Protein AF-A0A067NW46-F1 (afdb_monomer_lite)

Organism: Pleurotus ostreatus (strain PC15) (NCBI:txid1137138)

Secondary structure (DSSP, 8-state):
--------PPPEEE-TTSS-EEE-TTT--B--------S--STT-HHHHHHHHHHHHHHHHHHHHTTT-HHHHHHHHHHHHHHHHHHHHHHHH--TT---HHHHHHHHHHHHHHHHHHHHSGGGHHHHHHHHHHHHHHHHHHHHHHTSTTTTTTHHHHS-HHHHHHHHHHHHHHHHHHHHH-HHHHHHHHHHHHHHHHHHHHHHHHHTGGGSHHHHHHHHH---STTHHHHHHH-----HHHHHHHHHHHHT-

InterPro domains:
  IPR025256 TM7S3/TM198-like domain [PF13886] (53-210)

Structure (mmCIF, N/CA/C/O backbone):
data_AF-A0A067NW46-F1
#
_entry.id   AF-A0A067NW46-F1
#
loop_
_atom_site.group_PDB
_atom_site.id
_atom_site.type_symbol
_atom_site.label_atom_id
_atom_site.label_alt_id
_atom_site.label_comp_id
_atom_site.label_asym_id
_atom_site.label_entity_id
_atom_site.label_seq_id
_atom_site.pdbx_PDB_ins_code
_atom_site.Cartn_x
_atom_site.Cartn_y
_atom_site.Cartn_z
_atom_site.occupancy
_atom_site.B_iso_or_equiv
_atom_site.auth_seq_id
_atom_site.auth_comp_id
_atom_site.auth_asym_id
_atom_site.auth_atom_id
_atom_site.pdbx_PDB_model_num
ATOM 1 N N . PRO A 1 1 ? -2.584 21.081 -22.001 1.00 39.41 1 PRO A N 1
ATOM 2 C CA . PRO A 1 1 ? -2.485 19.665 -22.421 1.00 39.41 1 PRO A CA 1
ATOM 3 C C . PRO A 1 1 ? -3.561 18.810 -21.733 1.00 39.41 1 PRO A C 1
ATOM 5 O O . PRO A 1 1 ? -3.448 18.507 -20.550 1.00 39.41 1 PRO A O 1
ATOM 8 N N . HIS A 1 2 ? -4.639 18.492 -22.455 1.00 28.55 2 HIS A N 1
ATOM 9 C CA . HIS A 1 2 ? -5.621 17.512 -21.993 1.00 28.55 2 HIS A CA 1
ATOM 10 C C . HIS A 1 2 ? -4.977 16.125 -22.055 1.00 28.55 2 HIS A C 1
ATOM 12 O O . HIS A 1 2 ? -4.625 15.661 -23.134 1.00 28.55 2 HIS A O 1
ATOM 18 N N . VAL A 1 3 ? -4.781 15.492 -20.900 1.00 30.44 3 VAL A N 1
ATOM 19 C CA . VAL A 1 3 ? -4.360 14.091 -20.822 1.00 30.44 3 VAL A CA 1
ATOM 20 C C . VAL A 1 3 ? -5.617 13.251 -21.025 1.00 30.44 3 VAL A C 1
ATOM 22 O O . VAL A 1 3 ? -6.369 13.004 -20.084 1.00 30.44 3 VAL A O 1
ATOM 25 N N . THR A 1 4 ? -5.911 12.886 -22.269 1.00 28.66 4 THR A N 1
ATOM 26 C CA . THR A 1 4 ? -6.909 11.858 -22.566 1.00 28.66 4 THR A CA 1
ATOM 27 C C . THR A 1 4 ? -6.331 10.501 -22.176 1.00 28.66 4 THR A C 1
ATOM 29 O O . THR A 1 4 ? -5.255 10.114 -22.627 1.00 28.66 4 THR A O 1
ATOM 32 N N . LEU A 1 5 ? -7.033 9.787 -21.294 1.00 34.09 5 LEU A N 1
ATOM 33 C CA . LEU A 1 5 ? -6.701 8.414 -20.921 1.00 34.09 5 LEU A CA 1
ATOM 34 C C . LEU A 1 5 ? -7.065 7.488 -22.092 1.00 34.09 5 LEU A C 1
ATOM 36 O O . LEU A 1 5 ? -8.153 6.920 -22.129 1.00 34.09 5 LEU A O 1
ATOM 40 N N . GLU A 1 6 ? -6.177 7.380 -23.078 1.00 38.56 6 GLU A N 1
ATOM 41 C CA . GLU A 1 6 ? -6.319 6.422 -24.177 1.00 38.56 6 GLU A CA 1
ATOM 42 C C . GLU A 1 6 ? -6.206 4.979 -23.639 1.00 38.56 6 GLU A C 1
ATOM 44 O O . GLU A 1 6 ? -5.267 4.672 -22.889 1.00 38.56 6 GLU A O 1
ATOM 49 N N . PRO A 1 7 ? -7.122 4.060 -24.004 1.00 43.41 7 PRO A N 1
ATOM 50 C CA . PRO A 1 7 ? -6.979 2.646 -23.685 1.00 43.41 7 PRO A CA 1
ATOM 51 C C . PRO A 1 7 ? -5.688 2.121 -24.323 1.00 43.41 7 PRO A C 1
ATOM 53 O O . PRO A 1 7 ? -5.557 2.092 -25.548 1.00 43.41 7 PRO A O 1
ATOM 56 N N . ARG A 1 8 ? -4.708 1.713 -23.506 1.00 53.69 8 ARG A N 1
ATOM 57 C CA . ARG A 1 8 ? -3.422 1.218 -24.020 1.00 53.69 8 ARG A CA 1
ATOM 58 C C . ARG A 1 8 ? -3.638 -0.011 -24.896 1.00 53.69 8 ARG A C 1
ATOM 60 O O . ARG A 1 8 ? -3.898 -1.100 -24.387 1.00 53.69 8 ARG A O 1
ATOM 67 N N . ARG A 1 9 ? -3.418 0.132 -26.204 1.00 58.66 9 ARG A N 1
ATOM 68 C CA . ARG A 1 9 ? -2.897 -0.991 -26.992 1.00 58.66 9 ARG A CA 1
ATOM 69 C C . ARG A 1 9 ? -1.521 -1.354 -26.437 1.00 58.66 9 ARG A C 1
ATOM 71 O O . ARG A 1 9 ? -0.801 -0.480 -25.953 1.00 58.66 9 ARG A O 1
ATOM 78 N N . ALA A 1 10 ? -1.186 -2.643 -26.455 1.00 66.88 10 ALA A N 1
ATOM 79 C CA . ALA A 1 10 ? 0.098 -3.112 -25.949 1.00 66.88 10 ALA A CA 1
ATOM 80 C C . ALA A 1 10 ? 1.244 -2.341 -26.644 1.00 66.88 10 ALA A C 1
ATOM 82 O O . ALA A 1 10 ? 1.242 -2.255 -27.875 1.00 66.88 10 ALA A O 1
ATOM 83 N N . PRO A 1 11 ? 2.177 -1.739 -25.885 1.00 75.88 11 PRO A N 1
ATOM 84 C CA . PRO A 1 11 ? 3.284 -0.985 -26.460 1.00 75.88 11 PRO A CA 1
ATOM 85 C C . PRO A 1 11 ? 4.201 -1.907 -27.266 1.00 75.88 11 PRO A C 1
ATOM 87 O O . PRO A 1 11 ? 4.321 -3.097 -26.961 1.00 75.88 11 PRO A O 1
ATOM 90 N N . ILE A 1 12 ? 4.883 -1.357 -28.272 1.00 79.81 12 ILE A N 1
ATOM 91 C CA . ILE A 1 12 ? 5.868 -2.120 -29.042 1.00 79.81 12 ILE A CA 1
ATOM 92 C C . ILE A 1 12 ? 7.167 -2.139 -28.237 1.00 79.81 12 ILE A C 1
ATOM 94 O O . ILE A 1 12 ? 7.783 -1.099 -27.995 1.00 79.81 12 ILE A O 1
ATOM 98 N N . LEU A 1 13 ? 7.566 -3.331 -27.802 1.00 82.00 13 LEU A N 1
ATOM 99 C CA . LEU A 1 13 ? 8.794 -3.560 -27.050 1.00 82.00 13 LEU A CA 1
ATOM 100 C C . LEU A 1 13 ? 9.909 -3.991 -28.001 1.00 82.00 13 LEU A C 1
ATOM 102 O O . LEU A 1 13 ? 9.753 -4.954 -28.749 1.00 82.00 13 LEU A O 1
ATOM 106 N N . ASN A 1 14 ? 11.043 -3.301 -27.950 1.00 82.94 14 ASN A N 1
ATOM 107 C CA . ASN A 1 14 ? 12.217 -3.630 -28.747 1.00 82.94 14 ASN A CA 1
ATOM 108 C C . ASN A 1 14 ? 13.447 -3.739 -27.838 1.00 82.94 14 ASN A C 1
ATOM 110 O O . ASN A 1 14 ? 13.799 -2.779 -27.161 1.00 82.94 14 ASN A O 1
ATOM 114 N N . ASN A 1 15 ? 14.104 -4.899 -27.842 1.00 81.56 15 ASN A N 1
ATOM 115 C CA . ASN A 1 15 ? 15.302 -5.172 -27.044 1.00 81.56 15 ASN A CA 1
ATOM 116 C C . ASN A 1 15 ? 16.493 -5.599 -27.924 1.00 81.56 15 ASN A C 1
ATOM 118 O O . ASN A 1 15 ? 17.238 -6.515 -27.591 1.00 81.56 15 ASN A O 1
ATOM 122 N N . VAL A 1 16 ? 16.650 -4.980 -29.097 1.00 75.00 16 VAL A N 1
ATOM 123 C CA . VAL A 1 16 ? 17.747 -5.310 -30.027 1.00 75.00 16 VAL A CA 1
ATOM 124 C C . VAL A 1 16 ? 19.116 -4.852 -29.499 1.00 75.00 16 VAL A C 1
ATOM 126 O O . VAL A 1 16 ? 20.130 -5.453 -29.835 1.00 75.00 16 VAL A O 1
ATOM 129 N N . THR A 1 17 ? 19.168 -3.822 -28.648 1.00 74.12 17 THR A N 1
ATOM 130 C CA . THR A 1 17 ? 20.426 -3.247 -28.129 1.00 74.12 17 THR A CA 1
ATOM 131 C C . THR A 1 17 ? 20.787 -3.701 -26.710 1.00 74.12 17 THR A C 1
ATOM 133 O O . THR A 1 17 ? 21.734 -3.171 -26.139 1.00 74.12 17 THR A O 1
ATOM 136 N N . GLY A 1 18 ? 20.035 -4.638 -26.118 1.00 72.56 18 GLY A N 1
ATOM 137 C CA . GLY A 1 18 ? 20.166 -5.026 -24.703 1.00 72.56 18 GLY A CA 1
ATOM 138 C C . GLY A 1 18 ? 19.502 -4.054 -23.717 1.00 72.56 18 GLY A C 1
ATOM 139 O O . GLY A 1 18 ? 19.441 -4.332 -22.522 1.00 72.56 18 GLY A O 1
ATOM 140 N N . GLU A 1 19 ? 18.971 -2.940 -24.222 1.00 76.19 19 GLU A N 1
ATOM 141 C CA . GLU A 1 19 ? 18.151 -1.983 -23.487 1.00 76.19 19 GLU A CA 1
ATOM 142 C C . GLU A 1 19 ? 16.725 -2.040 -24.042 1.00 76.19 19 GLU A C 1
ATOM 144 O O . GLU A 1 19 ? 16.513 -1.932 -25.256 1.00 76.19 19 GLU A O 1
ATOM 149 N N . LEU A 1 20 ? 15.743 -2.228 -23.157 1.00 82.12 20 LEU A N 1
ATOM 150 C CA . LEU A 1 20 ? 14.340 -2.335 -23.539 1.00 82.12 20 LEU A CA 1
ATOM 151 C C . LEU A 1 20 ? 13.796 -0.958 -23.936 1.00 82.12 20 LEU A C 1
ATOM 153 O O . LEU A 1 20 ? 13.504 -0.120 -23.085 1.00 82.12 20 LEU A O 1
ATOM 157 N N . LYS A 1 21 ? 13.609 -0.743 -25.237 1.00 87.12 21 LYS A N 1
ATOM 158 C CA . LYS A 1 21 ? 12.969 0.453 -25.790 1.00 87.12 21 LYS A CA 1
ATOM 159 C C . LYS A 1 21 ? 11.472 0.226 -25.942 1.00 87.12 21 LYS A C 1
ATOM 161 O O . LYS A 1 21 ? 11.035 -0.817 -26.432 1.00 87.12 21 LYS A O 1
ATOM 166 N N . VAL A 1 22 ? 10.697 1.224 -25.534 1.00 85.50 22 VAL A N 1
ATOM 167 C CA . VAL A 1 22 ? 9.232 1.203 -25.563 1.00 85.50 22 VAL A CA 1
ATOM 168 C C . VAL A 1 22 ? 8.761 2.210 -26.601 1.00 85.50 22 VAL A C 1
ATOM 170 O O . VAL A 1 22 ? 9.103 3.387 -26.514 1.00 85.50 22 VAL A O 1
ATOM 173 N N . PHE A 1 23 ? 7.979 1.758 -27.574 1.00 88.62 23 PHE A N 1
ATOM 174 C CA . PHE A 1 23 ? 7.428 2.611 -28.622 1.00 88.62 23 PHE A CA 1
ATOM 175 C C . PHE A 1 23 ? 5.907 2.679 -28.529 1.00 88.62 23 PHE A C 1
ATOM 177 O O . PHE A 1 23 ? 5.234 1.687 -28.224 1.00 88.62 23 PHE A O 1
ATOM 184 N N . ASP A 1 24 ? 5.373 3.862 -28.814 1.00 84.19 24 ASP A N 1
ATOM 185 C CA . ASP A 1 24 ? 3.943 4.088 -28.960 1.00 84.19 24 ASP A CA 1
ATOM 186 C C . ASP A 1 24 ? 3.441 3.340 -30.209 1.00 84.19 24 ASP A C 1
ATOM 188 O O . ASP A 1 24 ? 3.954 3.565 -31.309 1.00 84.19 24 ASP A O 1
ATOM 192 N N . PRO A 1 25 ? 2.448 2.444 -30.072 1.00 81.81 25 PRO A N 1
ATOM 193 C CA . PRO A 1 25 ? 1.950 1.650 -31.189 1.00 81.81 25 PRO A CA 1
ATOM 194 C C . PRO A 1 25 ? 1.227 2.476 -32.264 1.00 81.81 25 PRO A C 1
ATOM 196 O O . PRO A 1 25 ? 1.073 1.993 -33.383 1.00 81.81 25 PRO A O 1
ATOM 199 N N . ASN A 1 26 ? 0.764 3.689 -31.949 1.00 84.88 26 ASN A N 1
ATOM 200 C CA . ASN A 1 26 ? 0.033 4.546 -32.881 1.00 84.88 26 ASN A CA 1
ATOM 201 C C . ASN A 1 26 ? 0.969 5.477 -33.6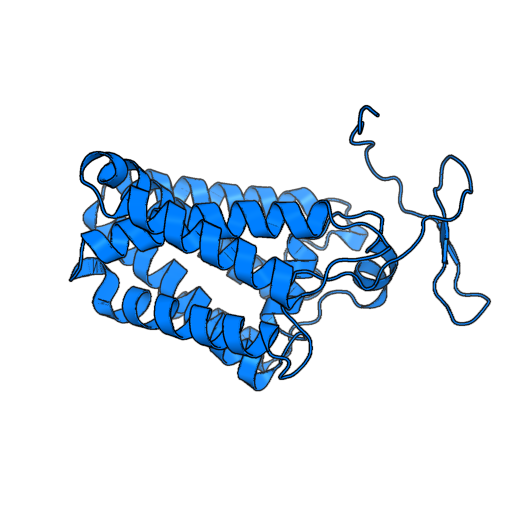56 1.00 84.88 26 ASN A C 1
ATOM 203 O O . ASN A 1 26 ? 0.795 5.674 -34.855 1.00 84.88 26 ASN A O 1
ATOM 207 N N . THR A 1 27 ? 1.947 6.066 -32.967 1.00 87.00 27 THR A N 1
ATOM 208 C CA . THR A 1 27 ? 2.851 7.067 -33.556 1.00 87.00 27 THR A CA 1
ATOM 209 C C . THR A 1 27 ? 4.198 6.485 -33.974 1.00 87.00 27 THR A C 1
ATOM 211 O O . THR A 1 27 ? 4.919 7.109 -34.750 1.00 87.00 27 THR A O 1
ATOM 214 N N . GLY A 1 28 ? 4.570 5.313 -33.452 1.00 84.88 28 GLY A N 1
ATOM 215 C CA . GLY A 1 28 ? 5.916 4.756 -33.584 1.00 84.88 28 GLY A CA 1
ATOM 216 C C . GLY A 1 28 ? 6.982 5.562 -32.836 1.00 84.88 28 GLY A C 1
ATOM 217 O O . GLY A 1 28 ? 8.169 5.269 -32.974 1.00 84.88 28 GLY A O 1
ATOM 218 N N . ALA A 1 29 ? 6.592 6.580 -32.061 1.00 89.75 29 ALA A N 1
ATOM 219 C CA . ALA A 1 29 ? 7.519 7.409 -31.308 1.00 89.75 29 ALA A CA 1
ATOM 220 C C . ALA A 1 29 ? 8.063 6.654 -30.090 1.00 89.75 29 ALA A C 1
ATOM 222 O O . ALA A 1 29 ? 7.375 5.831 -29.481 1.00 89.75 29 ALA A O 1
ATOM 223 N N . LEU A 1 30 ? 9.309 6.952 -29.722 1.00 88.62 30 LEU A N 1
ATOM 224 C CA . LEU A 1 30 ? 9.914 6.433 -28.500 1.00 88.62 30 LEU A CA 1
ATOM 225 C C . LEU A 1 30 ? 9.205 7.040 -27.281 1.00 88.62 30 LEU A C 1
ATOM 227 O O . LEU A 1 30 ? 9.080 8.259 -27.190 1.00 88.62 30 LEU A O 1
ATOM 231 N N . ILE A 1 31 ? 8.784 6.196 -26.339 1.00 87.69 31 ILE A N 1
ATOM 232 C CA . ILE A 1 31 ? 8.258 6.607 -25.034 1.00 87.69 31 ILE A CA 1
ATOM 233 C C . ILE A 1 31 ? 9.432 6.619 -24.046 1.00 87.69 31 ILE A C 1
ATOM 235 O O . ILE A 1 31 ? 9.922 5.535 -23.702 1.00 87.69 31 ILE A O 1
ATOM 239 N N . PRO A 1 32 ? 9.881 7.796 -23.568 1.00 89.06 32 PRO A N 1
ATOM 240 C CA . PRO A 1 32 ? 10.954 7.882 -22.583 1.00 89.06 32 PRO A CA 1
ATOM 241 C C . PRO A 1 32 ? 10.630 7.047 -21.342 1.00 89.06 32 PRO A C 1
ATOM 243 O O . PRO A 1 32 ? 9.501 7.071 -20.847 1.00 89.06 32 PRO A O 1
ATOM 246 N N . GLN A 1 33 ? 11.605 6.273 -20.871 1.00 88.25 33 GLN A N 1
ATOM 247 C CA . GLN A 1 33 ? 11.471 5.448 -19.673 1.00 88.25 33 GLN A CA 1
ATOM 248 C C . GLN A 1 33 ? 12.282 6.071 -18.538 1.00 88.25 33 GLN A C 1
ATOM 250 O O . GLN A 1 33 ? 13.398 6.536 -18.758 1.00 88.25 33 GLN A O 1
ATOM 255 N N . GLY A 1 34 ? 11.704 6.090 -17.340 1.00 85.38 34 GLY A N 1
ATOM 256 C CA . GLY A 1 34 ? 12.325 6.646 -16.142 1.00 85.38 34 GLY A CA 1
ATOM 257 C C . GLY A 1 34 ? 12.810 5.582 -15.157 1.00 85.38 34 GLY A C 1
ATOM 258 O O . GLY A 1 34 ? 12.603 4.388 -15.377 1.00 85.38 34 GLY A O 1
ATOM 259 N N . PRO A 1 35 ? 13.378 6.008 -14.011 1.00 83.19 35 PRO A N 1
ATOM 260 C CA . PRO A 1 35 ? 13.796 5.110 -12.927 1.00 83.19 35 PRO A CA 1
ATOM 261 C C . PRO A 1 35 ? 12.615 4.391 -12.266 1.00 83.19 35 PRO A C 1
ATOM 263 O O . PRO A 1 35 ? 12.807 3.484 -11.461 1.00 83.19 35 PRO A O 1
ATOM 266 N N . ALA A 1 36 ? 11.399 4.817 -12.608 1.00 85.38 36 ALA A N 1
ATOM 267 C CA . ALA A 1 36 ? 10.167 4.222 -12.161 1.00 85.38 36 ALA A CA 1
ATOM 268 C C . ALA A 1 36 ? 10.060 4.218 -10.630 1.00 85.38 36 ALA A C 1
ATOM 270 O O . ALA A 1 36 ? 9.863 3.207 -9.983 1.00 85.38 36 ALA A O 1
ATOM 271 N N . THR A 1 37 ? 10.247 5.377 -10.013 1.00 88.44 37 THR A N 1
ATOM 272 C CA . THR A 1 37 ? 10.159 5.492 -8.556 1.00 88.44 37 THR A CA 1
ATOM 273 C C . THR A 1 37 ? 8.707 5.527 -8.073 1.00 88.44 37 THR A C 1
ATOM 275 O O . THR A 1 37 ? 7.846 6.161 -8.683 1.00 88.44 37 THR A O 1
ATOM 278 N N . ASP A 1 38 ? 8.441 4.871 -6.945 1.00 87.06 38 ASP A N 1
ATOM 279 C CA . ASP A 1 38 ? 7.214 4.989 -6.150 1.00 87.06 38 ASP A CA 1
ATOM 280 C C . ASP A 1 38 ? 7.441 5.735 -4.823 1.00 87.06 38 ASP A C 1
ATOM 282 O O . ASP A 1 38 ? 6.583 5.737 -3.937 1.00 87.06 38 ASP A O 1
ATOM 286 N N . GLY A 1 39 ? 8.614 6.351 -4.662 1.00 89.62 39 GLY A N 1
ATOM 287 C CA . GLY A 1 39 ? 9.064 6.931 -3.406 1.00 89.62 39 GLY A CA 1
ATOM 288 C C . GLY A 1 39 ? 9.551 5.908 -2.378 1.00 89.62 39 GLY A C 1
ATOM 289 O O . GLY A 1 39 ? 10.036 6.320 -1.337 1.00 89.62 39 GLY A O 1
ATOM 290 N N . GLY A 1 40 ? 9.468 4.601 -2.629 1.00 88.81 40 GLY A N 1
ATOM 291 C CA . GLY A 1 40 ? 9.798 3.547 -1.666 1.00 88.81 40 GLY A CA 1
ATOM 292 C C . GLY A 1 40 ? 11.284 3.419 -1.322 1.00 88.81 40 GLY A C 1
ATOM 293 O O . GLY A 1 40 ? 11.622 2.767 -0.333 1.00 88.81 40 GLY A O 1
ATOM 294 N N . GLY A 1 41 ? 12.179 4.041 -2.094 1.00 91.56 41 GLY A N 1
ATOM 295 C CA . GLY A 1 41 ? 13.616 3.831 -1.955 1.00 91.56 41 GLY A CA 1
ATOM 296 C C . GLY A 1 41 ? 14.068 2.481 -2.511 1.00 91.56 41 GLY A C 1
ATOM 297 O O . GLY A 1 41 ? 13.265 1.605 -2.824 1.00 91.56 41 GLY A O 1
ATOM 298 N N . VAL A 1 42 ? 15.385 2.286 -2.569 1.00 91.50 42 VAL A N 1
ATOM 299 C CA . VAL A 1 42 ? 16.019 1.004 -2.920 1.00 91.50 42 VAL A CA 1
ATOM 300 C C . VAL A 1 42 ? 16.891 0.530 -1.761 1.00 91.50 42 VAL A C 1
ATOM 302 O O . VAL A 1 42 ? 17.566 1.343 -1.118 1.00 91.50 42 VAL A O 1
ATOM 305 N N . GLY A 1 43 ? 16.867 -0.774 -1.469 1.00 91.38 43 GLY A N 1
ATOM 306 C CA . GLY A 1 43 ? 17.635 -1.383 -0.386 1.00 91.38 43 GLY A CA 1
ATOM 307 C C . GLY A 1 43 ? 17.381 -0.688 0.952 1.00 91.38 43 GLY A C 1
ATOM 308 O O . GLY A 1 43 ? 16.233 -0.487 1.340 1.00 91.38 43 GLY A O 1
ATOM 309 N N . SER A 1 44 ? 18.456 -0.262 1.616 1.00 92.69 44 SER A N 1
ATOM 310 C CA . SER A 1 44 ? 18.416 0.452 2.905 1.00 92.69 44 SER A CA 1
ATOM 311 C C . SER A 1 44 ? 18.573 1.972 2.767 1.00 92.69 44 SER A C 1
ATOM 313 O O . SER A 1 44 ? 19.110 2.630 3.658 1.00 92.69 44 SER A O 1
ATOM 315 N N . SER A 1 45 ? 18.161 2.542 1.634 1.00 96.62 45 SER A N 1
ATOM 316 C CA . SER A 1 45 ? 18.159 3.998 1.441 1.00 96.62 45 SER A CA 1
ATOM 317 C C . SER A 1 45 ? 17.302 4.722 2.499 1.00 96.62 45 SER A C 1
ATOM 319 O O . SER A 1 45 ? 16.395 4.119 3.080 1.00 96.62 45 SER A O 1
ATOM 321 N N . PRO A 1 46 ? 17.524 6.031 2.741 1.00 97.44 46 PRO A N 1
ATOM 322 C CA . PRO A 1 46 ? 16.751 6.785 3.729 1.00 97.44 46 PRO A CA 1
ATOM 323 C C . PRO A 1 46 ? 15.231 6.702 3.529 1.00 97.44 46 PRO A C 1
ATOM 325 O O . PRO A 1 46 ? 14.501 6.549 4.502 1.00 97.44 46 PRO A O 1
ATOM 328 N N . ALA A 1 47 ? 14.754 6.744 2.280 1.00 96.81 47 ALA A N 1
ATOM 329 C CA . ALA A 1 47 ? 13.331 6.602 1.969 1.00 96.81 47 ALA A CA 1
ATOM 330 C C . ALA A 1 47 ? 12.783 5.225 2.390 1.00 96.81 47 ALA A C 1
ATOM 332 O O . ALA A 1 47 ? 11.749 5.152 3.054 1.00 96.81 47 ALA A O 1
ATOM 333 N N . ALA A 1 48 ? 13.521 4.146 2.104 1.00 96.38 48 ALA A N 1
ATOM 334 C CA . ALA A 1 48 ? 13.133 2.789 2.485 1.00 96.38 48 ALA A CA 1
ATOM 335 C C . ALA A 1 48 ? 13.080 2.608 4.009 1.00 96.38 48 ALA A C 1
ATOM 337 O O . ALA A 1 48 ? 12.114 2.061 4.539 1.00 96.38 48 ALA A O 1
ATOM 338 N N . LEU A 1 49 ? 14.074 3.131 4.736 1.00 97.69 49 LEU A N 1
ATOM 339 C CA . LEU A 1 49 ? 14.093 3.088 6.203 1.00 97.69 49 LEU A CA 1
ATOM 340 C C . LEU A 1 49 ? 12.907 3.842 6.815 1.00 97.69 49 LEU A C 1
ATOM 342 O O . LEU A 1 49 ? 12.304 3.370 7.779 1.00 97.69 49 LEU A O 1
ATOM 346 N N . VAL A 1 50 ? 12.544 4.989 6.237 1.00 97.75 50 VAL A N 1
ATOM 347 C CA . VAL A 1 50 ? 11.378 5.770 6.662 1.00 97.75 50 VAL A CA 1
ATOM 348 C C . VAL A 1 50 ? 10.077 4.997 6.416 1.00 97.75 50 VAL A C 1
ATOM 350 O O . VAL A 1 50 ? 9.232 4.953 7.310 1.00 97.75 50 VAL A O 1
ATOM 353 N N . TRP A 1 51 ? 9.925 4.330 5.269 1.00 96.12 51 TRP A N 1
ATOM 354 C CA . TRP A 1 51 ? 8.762 3.482 4.983 1.00 96.12 51 TRP A CA 1
ATOM 355 C C . TRP A 1 51 ? 8.655 2.271 5.907 1.00 96.12 51 TRP A C 1
ATOM 357 O O . TRP A 1 51 ? 7.560 1.974 6.390 1.00 96.12 51 TRP A O 1
ATOM 367 N N . ILE A 1 52 ? 9.771 1.599 6.200 1.00 97.50 52 ILE A N 1
ATOM 368 C CA . ILE A 1 52 ? 9.824 0.491 7.165 1.00 97.50 52 ILE A CA 1
ATOM 369 C C . ILE A 1 52 ? 9.368 0.981 8.541 1.00 97.50 52 ILE A C 1
ATOM 371 O O . ILE A 1 52 ? 8.462 0.398 9.142 1.00 97.50 52 ILE A O 1
ATOM 375 N N . ALA A 1 53 ? 9.953 2.083 9.019 1.00 98.19 53 ALA A N 1
ATOM 376 C CA . ALA A 1 53 ? 9.612 2.666 10.309 1.00 98.19 53 ALA A CA 1
ATOM 377 C C . ALA A 1 53 ? 8.132 3.063 10.367 1.00 98.19 53 ALA A C 1
ATOM 379 O O . ALA A 1 53 ? 7.435 2.667 11.297 1.00 98.19 53 ALA A O 1
ATOM 380 N N . PHE A 1 54 ? 7.629 3.775 9.356 1.00 98.06 54 PHE A N 1
ATOM 381 C CA . PHE A 1 54 ? 6.222 4.160 9.258 1.00 98.06 54 PHE A CA 1
ATOM 382 C C . PHE A 1 54 ? 5.289 2.944 9.302 1.00 98.06 54 PHE A C 1
ATOM 384 O O . PHE A 1 54 ? 4.350 2.910 10.098 1.00 98.06 54 PHE A O 1
ATOM 391 N N . SER A 1 55 ? 5.581 1.920 8.499 1.00 97.94 55 SER A N 1
ATOM 392 C CA . SER A 1 55 ? 4.751 0.720 8.383 1.00 97.94 55 SER A CA 1
ATOM 393 C C . SER A 1 55 ? 4.658 -0.040 9.710 1.00 97.94 55 SER A C 1
ATOM 395 O O . SER A 1 55 ? 3.576 -0.471 10.104 1.00 97.94 55 SER A O 1
ATOM 397 N N . ILE A 1 56 ? 5.757 -0.141 10.462 1.00 97.75 56 ILE A N 1
ATOM 398 C CA . ILE A 1 56 ? 5.772 -0.804 11.775 1.00 97.75 56 ILE A CA 1
ATOM 399 C C . ILE A 1 56 ? 5.122 0.074 12.853 1.00 97.75 56 ILE A C 1
ATOM 401 O O . ILE A 1 56 ? 4.271 -0.411 13.601 1.00 97.75 56 ILE A O 1
ATOM 405 N N . VAL A 1 57 ? 5.488 1.359 12.925 1.00 97.44 57 VAL A N 1
ATOM 406 C CA . VAL A 1 57 ? 5.011 2.305 13.952 1.00 97.44 57 VAL A CA 1
ATOM 407 C C . VAL A 1 57 ? 3.512 2.560 13.837 1.00 97.44 57 VAL A C 1
ATOM 409 O O . VAL A 1 57 ? 2.851 2.738 14.856 1.00 97.44 57 VAL A O 1
ATOM 412 N N . VAL A 1 58 ? 2.950 2.551 12.628 1.00 97.38 58 VAL A N 1
ATOM 413 C CA . VAL A 1 58 ? 1.500 2.672 12.425 1.00 97.38 58 VAL A CA 1
ATOM 414 C C . VAL A 1 58 ? 0.825 1.303 12.479 1.00 97.38 58 VAL A C 1
ATOM 416 O O . VAL A 1 58 ? -0.194 1.150 13.152 1.00 97.38 58 VAL A O 1
ATOM 419 N N . GLY A 1 59 ? 1.396 0.298 11.812 1.00 97.38 59 GLY A N 1
ATOM 420 C CA . GLY A 1 59 ? 0.781 -1.017 11.660 1.00 97.38 59 GLY A CA 1
ATOM 421 C C . GLY A 1 59 ? 0.625 -1.780 12.971 1.00 97.38 59 GLY A C 1
ATOM 422 O O . GLY A 1 59 ? -0.477 -2.227 13.291 1.00 97.38 59 GLY A O 1
ATOM 423 N N . ALA A 1 60 ? 1.694 -1.890 13.769 1.00 96.56 60 ALA A N 1
ATOM 424 C CA . ALA A 1 60 ? 1.676 -2.745 14.956 1.00 96.56 60 ALA A CA 1
ATOM 425 C C . ALA A 1 60 ? 0.720 -2.223 16.048 1.00 96.56 60 ALA A C 1
ATOM 427 O O . ALA A 1 60 ? -0.089 -3.010 16.553 1.00 96.56 60 ALA A O 1
ATOM 428 N N . PRO A 1 61 ? 0.702 -0.916 16.389 1.00 95.56 61 PRO A N 1
ATOM 429 C CA . PRO A 1 61 ? -0.293 -0.387 17.319 1.00 95.56 61 PRO A CA 1
ATOM 430 C C . PRO A 1 61 ? -1.722 -0.500 16.789 1.00 95.56 61 PRO A C 1
ATOM 432 O O . PRO A 1 61 ? -2.634 -0.775 17.572 1.00 95.56 61 PRO A O 1
ATOM 435 N N . LEU A 1 62 ? -1.932 -0.322 15.479 1.00 95.75 62 LEU A N 1
ATOM 436 C CA . LEU A 1 62 ? -3.256 -0.456 14.877 1.00 95.75 62 LEU A CA 1
ATOM 437 C C . LEU A 1 62 ? -3.761 -1.904 14.964 1.00 95.75 62 LEU A C 1
ATOM 439 O O . LEU A 1 62 ? -4.901 -2.115 15.376 1.00 95.75 62 LEU A O 1
ATOM 443 N N . ALA A 1 63 ? -2.900 -2.886 14.682 1.00 95.38 63 ALA A N 1
ATOM 444 C CA . ALA A 1 63 ? -3.225 -4.308 14.775 1.00 95.38 63 ALA A CA 1
ATOM 445 C C . ALA A 1 63 ? -3.535 -4.754 16.214 1.00 95.38 63 ALA A C 1
ATOM 447 O O . ALA A 1 63 ? -4.499 -5.477 16.447 1.00 95.38 63 ALA A O 1
ATOM 448 N N . LEU A 1 64 ? -2.738 -4.313 17.194 1.00 92.94 64 LEU A N 1
ATOM 449 C CA . LEU A 1 64 ? -2.813 -4.818 18.573 1.00 92.94 64 LEU A CA 1
ATOM 450 C C . LEU A 1 64 ? -3.766 -4.027 19.475 1.00 92.94 64 LEU A C 1
ATOM 452 O O . LEU A 1 64 ? -4.363 -4.574 20.403 1.00 92.94 64 LEU A O 1
ATOM 456 N N . ALA A 1 65 ? -3.873 -2.718 19.257 1.00 88.88 65 ALA A N 1
ATOM 457 C CA . ALA A 1 65 ? -4.521 -1.795 20.184 1.00 88.88 65 ALA A CA 1
ATOM 458 C C . ALA A 1 65 ? -5.468 -0.805 19.494 1.00 88.88 65 ALA A C 1
ATOM 460 O O . ALA A 1 65 ? -5.927 0.144 20.138 1.00 88.88 65 ALA A O 1
ATOM 461 N N . GLY A 1 66 ? -5.828 -1.046 18.229 1.00 80.25 66 GLY A N 1
ATOM 462 C CA . GLY A 1 66 ? -6.641 -0.145 17.413 1.00 80.25 66 GLY A CA 1
ATOM 463 C C . GLY A 1 66 ? -7.993 0.253 18.016 1.00 80.25 66 GLY A C 1
ATOM 464 O O . GLY A 1 66 ? -8.539 1.273 17.631 1.00 80.25 66 GLY A O 1
ATOM 465 N N . LEU A 1 67 ? -8.546 -0.466 18.999 1.00 80.06 67 LEU A N 1
ATOM 466 C CA . LEU A 1 67 ? -9.767 -0.037 19.701 1.00 80.06 67 LEU A CA 1
ATOM 467 C C . LEU A 1 67 ? -9.539 0.856 20.930 1.00 80.06 67 LEU A C 1
ATOM 469 O O . LEU A 1 67 ? -10.466 1.546 21.355 1.00 80.06 67 LEU A O 1
ATOM 473 N N . ARG A 1 68 ? -8.355 0.822 21.553 1.00 81.00 68 ARG A N 1
ATOM 474 C CA . ARG A 1 68 ? -8.122 1.454 22.867 1.00 81.00 68 ARG A CA 1
ATOM 475 C C . ARG A 1 68 ? -7.896 2.965 22.782 1.00 81.00 68 ARG A C 1
ATOM 477 O O . ARG A 1 68 ? -8.066 3.654 23.781 1.00 81.00 68 ARG A O 1
ATOM 484 N N . GLY A 1 69 ? -7.560 3.489 21.603 1.00 78.69 69 GLY A N 1
ATOM 485 C CA . GLY A 1 69 ? -7.290 4.909 21.382 1.00 78.69 69 GLY A CA 1
ATOM 486 C C . GLY A 1 69 ? -8.113 5.482 20.238 1.00 78.69 69 GLY A C 1
ATOM 487 O O . GLY A 1 69 ? -7.550 5.761 19.189 1.00 78.69 69 GLY A O 1
ATOM 488 N N . TRP A 1 70 ? -9.419 5.702 20.442 1.00 81.94 70 TRP A N 1
ATOM 489 C CA . TRP A 1 70 ? -10.353 6.058 19.360 1.00 81.94 70 TRP A CA 1
ATOM 490 C C . TRP A 1 70 ? -9.881 7.210 18.456 1.00 81.94 70 TRP A C 1
ATOM 492 O O . TRP A 1 70 ? -10.095 7.142 17.252 1.00 81.94 70 TRP A O 1
ATOM 502 N N . ARG A 1 71 ? -9.205 8.232 19.007 1.00 90.94 71 ARG A N 1
ATOM 503 C CA . ARG A 1 71 ? -8.637 9.344 18.221 1.00 90.94 71 ARG A CA 1
ATOM 504 C C . ARG A 1 71 ? -7.489 8.912 17.324 1.00 90.94 71 ARG A C 1
ATOM 506 O O . ARG A 1 71 ? -7.409 9.363 16.191 1.00 90.94 71 ARG A O 1
ATOM 513 N N . LEU A 1 72 ? -6.603 8.059 17.836 1.00 92.56 72 LEU A N 1
ATOM 514 C CA . LEU A 1 72 ? -5.492 7.520 17.058 1.00 92.56 72 LEU A CA 1
ATOM 515 C C . LEU A 1 72 ? -6.033 6.629 15.941 1.00 92.56 72 LEU A C 1
ATOM 517 O O . LEU A 1 72 ? -5.579 6.713 14.812 1.00 92.56 72 LEU A O 1
ATOM 521 N N . THR A 1 73 ? -7.058 5.836 16.231 1.00 95.00 73 THR A N 1
ATOM 522 C CA . THR A 1 73 ? -7.723 4.972 15.257 1.00 95.00 73 THR A CA 1
ATOM 523 C C . THR A 1 73 ? -8.333 5.759 14.104 1.00 95.00 73 THR A C 1
ATOM 525 O O . THR A 1 73 ? -8.099 5.443 12.939 1.00 95.00 73 THR A O 1
ATOM 528 N N . THR A 1 74 ? -9.107 6.802 14.414 1.00 96.06 74 THR A N 1
ATOM 529 C CA . THR A 1 74 ? -9.757 7.626 13.390 1.00 96.06 74 THR A CA 1
ATOM 530 C C . THR A 1 74 ? -8.765 8.501 12.642 1.00 96.06 74 THR A C 1
ATOM 532 O O . THR A 1 74 ? -8.913 8.645 11.431 1.00 96.06 74 THR A O 1
ATOM 535 N N . ALA A 1 75 ? -7.733 9.012 13.322 1.00 96.69 75 ALA A N 1
ATOM 536 C CA . ALA A 1 75 ? -6.603 9.691 12.695 1.00 96.69 75 ALA A CA 1
ATOM 537 C C . ALA A 1 75 ? -5.882 8.773 11.701 1.00 96.69 75 ALA A C 1
ATOM 539 O O . ALA A 1 75 ? -5.687 9.139 10.546 1.00 96.69 75 ALA A O 1
ATOM 540 N N . THR A 1 76 ? -5.538 7.552 12.107 1.00 97.06 76 THR A N 1
ATOM 541 C CA . THR A 1 76 ? -4.890 6.583 11.220 1.00 97.06 76 THR A CA 1
ATOM 542 C C . THR A 1 76 ? -5.787 6.226 10.037 1.00 97.06 76 THR A C 1
ATOM 544 O O . THR A 1 76 ? -5.293 6.134 8.921 1.00 97.06 76 THR A O 1
ATOM 547 N N . GLY A 1 77 ? -7.104 6.099 10.234 1.00 97.12 77 GLY A N 1
ATOM 548 C CA . GLY A 1 77 ? -8.057 5.836 9.152 1.00 97.12 77 GLY A CA 1
ATOM 549 C C . GLY A 1 77 ? -8.025 6.888 8.037 1.00 97.12 77 GLY A C 1
ATOM 550 O O . GLY A 1 77 ? -7.801 6.547 6.875 1.00 97.12 77 GLY A O 1
ATOM 551 N N . THR A 1 78 ? -8.220 8.168 8.367 1.00 97.94 78 THR A N 1
ATOM 552 C CA . THR A 1 78 ? -8.146 9.259 7.374 1.00 97.94 78 THR A CA 1
ATOM 553 C C . THR A 1 78 ? -6.728 9.481 6.853 1.00 97.94 78 THR A C 1
ATOM 555 O O . THR A 1 78 ? -6.550 9.739 5.664 1.00 97.94 78 THR A O 1
ATOM 558 N N . GLY A 1 79 ? -5.719 9.370 7.721 1.00 98.25 79 GLY A N 1
ATOM 559 C CA . GLY A 1 79 ? -4.310 9.514 7.364 1.00 98.25 79 GLY A CA 1
ATOM 560 C C . GLY A 1 79 ? -3.871 8.483 6.329 1.00 98.25 79 GLY A C 1
ATOM 561 O O . GLY A 1 79 ? -3.305 8.858 5.306 1.00 98.25 79 GLY A O 1
ATOM 562 N N . LEU A 1 80 ? -4.176 7.198 6.544 1.00 98.06 80 LEU A N 1
ATOM 563 C CA . LEU A 1 80 ? -3.854 6.126 5.595 1.00 98.06 80 LEU A CA 1
ATOM 564 C C . LEU A 1 80 ? -4.582 6.306 4.267 1.00 98.06 80 LEU A C 1
ATOM 566 O O . LEU A 1 80 ? -3.954 6.179 3.220 1.00 98.06 80 LEU A O 1
ATOM 570 N N . ALA A 1 81 ? -5.874 6.644 4.295 1.00 97.88 81 ALA A N 1
ATOM 571 C CA . ALA A 1 81 ? -6.631 6.879 3.069 1.00 97.88 81 ALA A CA 1
ATOM 572 C C . ALA A 1 81 ? -6.005 8.006 2.231 1.00 97.88 81 ALA A C 1
ATOM 574 O O . ALA A 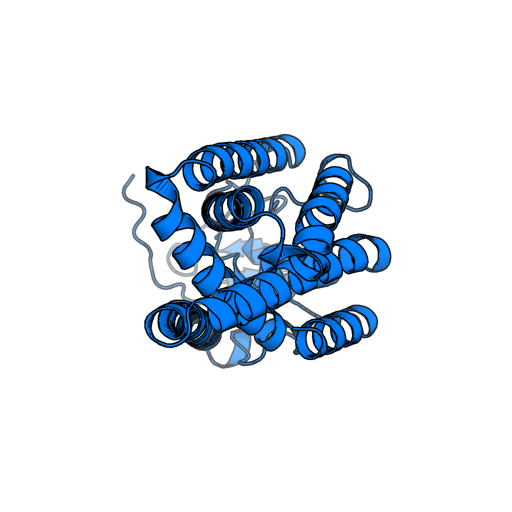1 81 ? -5.783 7.837 1.034 1.00 97.88 81 ALA A O 1
ATOM 575 N N . LEU A 1 82 ? -5.656 9.132 2.862 1.00 97.94 82 LEU A N 1
ATOM 576 C CA . LEU A 1 82 ? -5.025 10.250 2.166 1.00 97.94 82 LEU A CA 1
ATOM 577 C C . LEU A 1 82 ? -3.616 9.895 1.665 1.00 97.94 82 LEU A C 1
ATOM 579 O O . LEU A 1 82 ? -3.278 10.215 0.526 1.00 97.94 82 LEU A O 1
ATOM 583 N N . ALA A 1 83 ? -2.819 9.198 2.478 1.00 97.88 83 ALA A N 1
ATOM 584 C CA . ALA A 1 83 ? -1.478 8.753 2.110 1.00 97.88 83 ALA A CA 1
ATOM 585 C C . ALA A 1 83 ? -1.493 7.829 0.885 1.00 97.88 83 ALA A C 1
ATOM 587 O O . ALA A 1 83 ? -0.745 8.064 -0.061 1.00 97.88 83 ALA A O 1
ATOM 588 N N . VAL A 1 84 ? -2.379 6.827 0.865 1.00 96.56 84 VAL A N 1
ATOM 589 C CA . VAL A 1 84 ? -2.516 5.886 -0.258 1.00 96.56 84 VAL A CA 1
ATOM 590 C C . VAL A 1 84 ? -2.982 6.603 -1.522 1.00 96.56 84 VAL A C 1
ATOM 592 O O . VAL A 1 84 ? -2.425 6.355 -2.587 1.00 96.56 84 VAL A O 1
ATOM 595 N N . CYS A 1 85 ? -3.952 7.519 -1.426 1.00 96.88 85 CYS A N 1
ATOM 596 C CA . CYS A 1 85 ? -4.420 8.291 -2.581 1.00 96.88 85 CYS A CA 1
ATOM 597 C C . CYS A 1 85 ? -3.306 9.149 -3.196 1.00 96.88 85 CYS A C 1
ATOM 599 O O . CYS A 1 85 ? -3.148 9.170 -4.415 1.00 96.88 85 CYS A O 1
ATOM 601 N N . ILE A 1 86 ? -2.521 9.840 -2.365 1.00 97.19 86 ILE A N 1
ATOM 602 C CA . ILE A 1 86 ? -1.414 10.685 -2.829 1.00 97.19 86 ILE A CA 1
ATOM 603 C C . ILE A 1 86 ? -0.277 9.838 -3.406 1.00 97.19 86 ILE A C 1
ATOM 605 O O . ILE A 1 86 ? 0.205 10.132 -4.497 1.00 97.19 86 ILE A O 1
ATOM 609 N N . TRP A 1 87 ? 0.105 8.755 -2.728 1.00 96.94 87 TRP A N 1
ATOM 610 C CA . TRP A 1 87 ? 1.114 7.812 -3.215 1.00 96.94 87 TRP A CA 1
ATOM 611 C C . TRP A 1 87 ? 0.718 7.187 -4.561 1.00 96.94 87 TRP A C 1
ATOM 613 O O . TRP A 1 87 ? 1.509 7.194 -5.504 1.00 96.94 87 TRP A O 1
ATOM 623 N N . ALA A 1 88 ? -0.532 6.732 -4.692 1.00 95.25 88 ALA A N 1
ATOM 624 C CA . ALA A 1 88 ? -1.065 6.208 -5.947 1.00 95.25 88 ALA A CA 1
ATOM 625 C C . ALA A 1 88 ? -1.061 7.269 -7.058 1.00 95.25 88 ALA A C 1
ATOM 627 O O . ALA A 1 88 ? -0.754 6.953 -8.210 1.00 95.25 88 ALA A O 1
ATOM 628 N N . GLY A 1 89 ? -1.363 8.524 -6.712 1.00 94.25 89 GLY A N 1
ATOM 629 C CA . GLY A 1 89 ? -1.234 9.665 -7.613 1.00 94.25 89 GLY A CA 1
ATOM 630 C C . GLY A 1 89 ? 0.193 9.817 -8.137 1.00 94.25 89 GLY A C 1
ATOM 631 O O . GLY A 1 89 ? 0.384 9.847 -9.349 1.00 94.25 89 GLY A O 1
ATOM 632 N N . PHE A 1 90 ? 1.192 9.823 -7.247 1.00 92.81 90 PHE A N 1
ATOM 633 C CA . PHE A 1 90 ? 2.599 9.984 -7.624 1.00 92.81 90 PHE A CA 1
ATOM 634 C C . PHE A 1 90 ? 3.104 8.898 -8.557 1.00 92.81 90 PHE A C 1
ATOM 636 O O . PHE A 1 90 ? 3.667 9.226 -9.600 1.00 92.81 90 PHE A O 1
ATOM 643 N N . ILE A 1 91 ? 2.856 7.626 -8.245 1.00 91.19 91 ILE A N 1
ATOM 644 C CA . ILE A 1 91 ? 3.283 6.520 -9.114 1.00 91.19 91 ILE A CA 1
ATOM 645 C C . ILE A 1 91 ? 2.793 6.739 -10.549 1.00 91.19 91 ILE A C 1
ATOM 647 O O . ILE A 1 91 ? 3.534 6.527 -11.507 1.00 91.19 91 ILE A O 1
ATOM 651 N N . ASN A 1 92 ? 1.557 7.215 -10.694 1.00 92.31 92 ASN A N 1
ATOM 652 C CA . ASN A 1 92 ? 0.911 7.398 -11.987 1.00 92.31 92 ASN A CA 1
ATOM 653 C C . ASN A 1 92 ? 1.196 8.752 -12.654 1.00 92.31 92 ASN A C 1
ATOM 655 O O . ASN A 1 92 ? 0.790 8.941 -13.800 1.00 92.31 92 ASN A O 1
ATOM 659 N N . SER A 1 93 ? 1.877 9.682 -11.976 1.00 91.38 93 SER A N 1
ATOM 660 C CA . SER A 1 93 ? 2.135 11.034 -12.489 1.00 91.38 93 SER A CA 1
ATOM 661 C C . SER A 1 93 ? 3.613 11.411 -12.599 1.00 91.38 93 SER A C 1
ATOM 663 O O . SER A 1 93 ? 3.916 12.445 -13.192 1.00 91.38 93 SER A O 1
ATOM 665 N N . VAL A 1 94 ? 4.534 10.646 -12.006 1.00 90.50 94 VAL A N 1
ATOM 666 C CA . VAL A 1 94 ? 5.978 10.923 -12.086 1.00 90.50 94 VAL A CA 1
ATOM 667 C C . VAL A 1 94 ? 6.466 10.771 -13.531 1.00 90.50 94 VAL A C 1
ATOM 669 O O . VAL A 1 94 ? 6.157 9.797 -14.212 1.00 90.50 94 VAL A O 1
ATOM 672 N N . SER A 1 95 ? 7.208 11.763 -14.021 1.00 88.69 95 SER A N 1
ATOM 673 C CA . SER A 1 95 ? 7.791 11.747 -15.363 1.00 88.69 95 SER A CA 1
ATOM 674 C C . SER A 1 95 ? 8.999 10.811 -15.456 1.00 88.69 95 SER A C 1
ATOM 676 O O . SER A 1 95 ? 9.526 10.318 -14.461 1.00 88.69 95 SER A O 1
ATOM 678 N N . ASP A 1 96 ? 9.478 10.611 -16.678 1.00 83.94 96 ASP A N 1
ATOM 679 C CA . ASP A 1 96 ? 10.720 9.905 -16.995 1.00 83.94 96 ASP A CA 1
ATOM 680 C C . ASP A 1 96 ? 11.952 10.488 -16.282 1.00 83.94 96 ASP A C 1
ATOM 682 O O . ASP A 1 96 ? 12.826 9.740 -15.850 1.00 83.94 96 ASP A O 1
ATOM 686 N N . THR A 1 97 ? 11.992 11.806 -16.067 1.00 88.31 97 THR A N 1
ATOM 687 C CA . THR A 1 97 ? 13.059 12.463 -15.291 1.00 88.31 97 THR A CA 1
ATOM 688 C C . THR A 1 97 ? 13.089 12.043 -13.818 1.00 88.31 97 THR A C 1
ATOM 690 O O . THR A 1 97 ? 14.125 12.170 -13.168 1.00 88.31 97 THR A O 1
ATOM 693 N N . GLY A 1 98 ? 11.967 11.556 -13.281 1.00 86.00 98 GLY A N 1
ATOM 694 C CA . GLY A 1 98 ? 11.834 11.148 -11.887 1.00 86.00 98 GLY A CA 1
ATOM 695 C C . GLY A 1 98 ? 11.797 12.306 -10.880 1.00 86.00 98 GLY A C 1
ATOM 696 O O . GLY A 1 98 ? 11.979 13.479 -11.209 1.00 86.00 98 GLY A O 1
ATOM 697 N N . ILE A 1 99 ? 11.543 11.947 -9.621 1.00 92.38 99 ILE A N 1
ATOM 698 C CA . ILE A 1 99 ? 11.647 12.801 -8.428 1.00 92.38 99 ILE A CA 1
ATOM 699 C C . ILE A 1 99 ? 12.395 11.985 -7.369 1.00 92.38 99 ILE A C 1
ATOM 701 O O . ILE A 1 99 ? 12.263 10.767 -7.334 1.00 92.38 99 ILE A O 1
ATOM 705 N N . ALA A 1 100 ? 13.178 12.628 -6.502 1.00 94.62 100 ALA A N 1
ATOM 706 C CA . ALA A 1 100 ? 13.884 11.917 -5.440 1.00 94.62 100 ALA A CA 1
ATOM 707 C C . ALA A 1 100 ? 12.915 11.188 -4.486 1.00 94.62 100 ALA A C 1
ATOM 709 O O . ALA A 1 100 ? 11.976 11.790 -3.956 1.00 94.62 100 ALA A O 1
ATOM 710 N N . ASP A 1 101 ? 13.194 9.914 -4.202 1.00 95.12 101 ASP A N 1
ATOM 711 C CA . ASP A 1 101 ? 12.322 9.035 -3.408 1.00 95.12 101 ASP A CA 1
ATOM 712 C C . ASP A 1 101 ? 12.028 9.582 -2.013 1.00 95.12 101 ASP A C 1
ATOM 714 O O . ASP A 1 101 ? 10.902 9.507 -1.517 1.00 95.12 101 ASP A O 1
ATOM 718 N N . LEU A 1 102 ? 13.044 10.183 -1.387 1.00 96.12 102 LEU A N 1
ATOM 719 C CA . LEU A 1 102 ? 12.901 10.791 -0.071 1.00 96.12 102 LEU A CA 1
ATOM 720 C C . LEU A 1 102 ? 11.905 11.955 -0.108 1.00 96.12 102 LEU A C 1
ATOM 722 O O . LEU A 1 102 ? 11.089 12.086 0.798 1.00 96.12 102 LEU A O 1
ATOM 726 N N . THR A 1 103 ? 11.920 12.769 -1.165 1.00 96.88 103 THR A N 1
ATOM 727 C CA . THR A 1 103 ? 10.965 13.869 -1.336 1.00 96.88 103 THR A CA 1
ATOM 728 C C . THR A 1 103 ? 9.542 13.335 -1.462 1.00 96.88 103 THR A C 1
ATOM 730 O O . THR A 1 103 ? 8.658 13.803 -0.747 1.00 96.88 103 THR A O 1
ATOM 733 N N . LEU A 1 104 ? 9.323 12.322 -2.307 1.00 96.19 104 LEU A N 1
ATOM 734 C CA . LEU A 1 104 ? 8.007 11.692 -2.463 1.00 96.19 104 LEU A CA 1
ATOM 735 C C . LEU A 1 104 ? 7.515 11.082 -1.143 1.00 96.19 104 LEU A C 1
ATOM 737 O O . LEU A 1 104 ? 6.380 11.333 -0.739 1.00 96.19 104 LEU A O 1
ATOM 741 N N . THR A 1 105 ? 8.383 10.363 -0.426 1.00 96.81 105 THR A N 1
ATOM 742 C CA . THR A 1 105 ? 8.072 9.782 0.891 1.00 96.81 105 THR A CA 1
ATOM 743 C C . THR A 1 105 ? 7.639 10.845 1.889 1.00 96.81 105 THR A C 1
ATOM 745 O O . THR A 1 105 ? 6.606 10.701 2.540 1.00 96.81 105 THR A O 1
ATOM 748 N N . LEU A 1 106 ? 8.399 11.936 2.004 1.00 97.56 106 LEU A N 1
ATOM 749 C CA . LEU A 1 106 ? 8.091 13.008 2.947 1.00 97.56 106 LEU A CA 1
ATOM 750 C C . LEU A 1 106 ? 6.753 13.680 2.629 1.00 97.56 106 LEU A C 1
ATOM 752 O O . LEU A 1 106 ? 6.017 14.012 3.556 1.00 97.56 106 LEU A O 1
ATOM 756 N N . ILE A 1 107 ? 6.400 13.830 1.348 1.00 97.56 107 ILE A N 1
ATOM 757 C CA . ILE A 1 107 ? 5.089 14.361 0.965 1.00 97.56 107 ILE A CA 1
ATOM 758 C C . ILE A 1 107 ? 3.974 13.390 1.366 1.00 97.56 107 ILE A C 1
ATOM 760 O O . ILE A 1 107 ? 2.993 13.814 1.977 1.00 97.56 107 ILE A O 1
ATOM 764 N N . VAL A 1 108 ? 4.126 12.089 1.096 1.00 97.94 108 VAL A N 1
ATOM 765 C CA . VAL A 1 108 ? 3.132 11.078 1.495 1.00 97.94 108 VAL A CA 1
ATOM 766 C C . VAL A 1 108 ? 2.940 11.064 3.015 1.00 97.94 108 VAL A C 1
ATOM 768 O O . VAL A 1 108 ? 1.803 11.048 3.488 1.00 97.94 108 VAL A O 1
ATOM 771 N N . LEU A 1 109 ? 4.023 11.151 3.794 1.00 98.00 109 LEU A N 1
ATOM 772 C CA . LEU A 1 109 ? 3.949 11.223 5.255 1.00 98.00 109 LEU A CA 1
ATOM 773 C C . LEU A 1 109 ? 3.344 12.535 5.761 1.00 98.00 109 LEU A C 1
ATOM 775 O O . LEU A 1 109 ? 2.565 12.520 6.713 1.00 98.00 109 LEU A O 1
ATOM 779 N N . ALA A 1 110 ? 3.640 13.668 5.125 1.00 98.12 110 ALA A N 1
ATOM 780 C CA . ALA A 1 110 ? 2.991 14.934 5.454 1.00 98.12 110 ALA A CA 1
ATOM 781 C C . ALA A 1 110 ? 1.476 14.848 5.208 1.00 98.12 110 ALA A C 1
ATOM 783 O O . ALA A 1 110 ? 0.685 15.250 6.061 1.00 98.12 110 ALA A O 1
ATOM 784 N N . CYS A 1 111 ? 1.058 14.247 4.094 1.00 98.06 111 CYS A N 1
ATOM 785 C CA . CYS A 1 111 ? -0.344 13.977 3.794 1.00 98.06 111 CYS A CA 1
ATOM 786 C C . CYS A 1 111 ? -0.977 13.006 4.802 1.00 98.06 111 CYS A C 1
ATOM 788 O O . CYS A 1 111 ? -2.089 13.263 5.260 1.00 98.06 111 CYS A O 1
ATOM 790 N N . PHE A 1 112 ? -0.269 11.953 5.223 1.00 98.44 112 PHE A N 1
ATOM 791 C CA . PHE A 1 112 ? -0.714 11.086 6.316 1.00 98.44 112 PHE A CA 1
ATOM 792 C C . PHE A 1 112 ? -0.986 11.890 7.593 1.00 98.44 112 PHE A C 1
ATOM 794 O O . PHE A 1 112 ? -2.052 11.749 8.189 1.00 98.44 112 PHE A O 1
ATOM 801 N N . LEU A 1 113 ? -0.056 12.761 7.999 1.00 98.12 113 LEU A N 1
ATOM 802 C CA . LEU A 1 113 ? -0.196 13.582 9.204 1.00 98.12 113 LEU A CA 1
ATOM 803 C C . LEU A 1 113 ? -1.363 14.565 9.089 1.00 98.12 113 LEU A C 1
ATOM 805 O O . LEU A 1 113 ? -2.161 14.664 10.017 1.00 98.12 113 LEU A O 1
ATOM 809 N N . LEU A 1 114 ? -1.514 15.249 7.952 1.00 97.94 114 LEU A N 1
ATOM 810 C CA . LEU A 1 114 ? -2.634 16.163 7.704 1.00 97.94 114 LEU A CA 1
ATOM 811 C C . LEU A 1 114 ? -3.981 15.432 7.752 1.00 97.94 114 LEU A C 1
ATOM 813 O O . LEU A 1 114 ? -4.907 15.877 8.433 1.00 97.94 114 LEU A O 1
ATOM 817 N N . GLY A 1 115 ? -4.078 14.277 7.089 1.00 97.69 115 GLY A N 1
ATOM 818 C CA . GLY A 1 115 ? -5.250 13.410 7.168 1.00 97.69 115 GLY A CA 1
ATOM 819 C C . GLY A 1 115 ? -5.504 12.948 8.603 1.00 97.69 115 GLY A C 1
ATOM 820 O O . GLY A 1 115 ? -6.644 12.975 9.067 1.00 97.69 115 GLY A O 1
ATOM 821 N N . GLY A 1 116 ? -4.449 12.604 9.340 1.00 97.12 116 GLY A N 1
ATOM 822 C CA . GLY A 1 116 ? -4.513 12.214 10.743 1.00 97.12 116 GLY A CA 1
ATOM 823 C C . GLY A 1 116 ? -5.044 13.313 11.655 1.00 97.12 116 GLY A C 1
ATOM 824 O O . GLY A 1 116 ? -5.911 13.048 12.486 1.00 97.12 116 GLY A O 1
ATOM 825 N N . VAL A 1 117 ? -4.610 14.558 11.454 1.00 97.25 117 VAL A N 1
ATOM 826 C CA . VAL A 1 117 ? -5.132 15.724 12.179 1.00 97.25 117 VAL A CA 1
ATOM 827 C C . VAL A 1 117 ? -6.640 15.849 11.960 1.00 97.25 117 VAL A C 1
ATOM 829 O O . VAL A 1 117 ? -7.378 15.967 12.934 1.00 97.25 117 VAL A O 1
ATOM 832 N N . ILE A 1 118 ? -7.119 15.730 10.717 1.00 95.94 118 ILE A N 1
ATOM 833 C CA . ILE A 1 118 ? -8.558 15.766 10.403 1.00 95.94 118 ILE A CA 1
ATOM 834 C C . ILE A 1 118 ? -9.310 14.658 11.156 1.00 95.94 118 ILE A C 1
ATOM 836 O O . ILE A 1 118 ? -10.314 14.931 11.814 1.00 95.94 118 ILE A O 1
ATOM 840 N N . GLY A 1 119 ? -8.815 13.419 11.104 1.00 95.62 119 GLY A N 1
ATOM 841 C CA . GLY A 1 119 ? -9.457 12.266 11.744 1.00 95.62 119 GLY A CA 1
ATOM 842 C C . GLY A 1 119 ? -9.405 12.274 13.274 1.00 95.62 119 GLY A C 1
ATOM 843 O O . GLY A 1 119 ? -10.250 11.645 13.911 1.00 95.62 119 GLY A O 1
ATOM 844 N N . ALA A 1 120 ? -8.452 12.985 13.882 1.00 95.50 120 ALA A N 1
ATOM 845 C CA . ALA A 1 120 ? -8.319 13.092 15.336 1.00 95.50 120 ALA A CA 1
ATOM 846 C C . ALA A 1 120 ? -9.405 13.977 15.980 1.00 95.50 120 ALA A C 1
ATOM 848 O O . ALA A 1 120 ? -9.710 13.818 17.168 1.00 95.50 120 ALA A O 1
ATOM 849 N N . PHE A 1 121 ? -9.986 14.910 15.219 1.00 95.25 121 PHE A N 1
ATOM 850 C CA . PHE A 1 121 ? -11.030 15.812 15.701 1.00 95.25 121 PHE A CA 1
ATOM 851 C C . PHE A 1 121 ? -12.437 15.218 15.566 1.00 95.25 121 PHE A C 1
ATOM 853 O O . PHE A 1 121 ? -12.724 14.387 14.707 1.00 95.25 121 PHE A O 1
ATOM 860 N N . ASN A 1 122 ? -13.364 15.702 16.400 1.00 94.00 122 ASN A N 1
ATOM 861 C CA . ASN A 1 122 ? -14.743 15.201 16.444 1.00 94.00 122 ASN A CA 1
ATOM 862 C C . ASN A 1 122 ? -15.480 15.321 15.101 1.00 94.00 122 ASN A C 1
ATOM 864 O O . ASN A 1 122 ? -16.254 14.428 14.764 1.00 94.00 122 ASN A O 1
ATOM 868 N N . PHE A 1 123 ? -15.230 16.384 14.328 1.00 94.25 123 PHE A N 1
ATOM 869 C CA . PHE A 1 123 ? -15.875 16.578 13.026 1.00 94.25 123 PHE A CA 1
ATOM 870 C C . PHE A 1 123 ? -15.399 15.557 11.978 1.00 94.25 123 PHE A C 1
ATOM 872 O O . PHE A 1 123 ? -16.176 15.154 11.118 1.00 94.25 123 PHE A O 1
ATOM 879 N N . GLY A 1 124 ? -14.148 15.091 12.073 1.00 93.62 124 GLY A N 1
ATOM 880 C CA . GLY A 1 124 ? -13.572 14.089 11.175 1.00 93.62 124 GLY A CA 1
ATOM 881 C C . GLY A 1 124 ? -13.760 12.647 11.644 1.00 93.62 124 GLY A C 1
ATOM 882 O O . GLY A 1 124 ? -13.405 11.723 10.919 1.00 93.62 124 GLY A O 1
ATOM 883 N N . ARG A 1 125 ? -14.349 12.416 12.825 1.00 94.31 125 ARG A N 1
ATOM 884 C CA . ARG A 1 125 ? -14.503 11.076 13.414 1.00 94.31 125 ARG A CA 1
ATOM 885 C C . ARG A 1 125 ? -15.240 10.103 12.491 1.00 94.31 125 ARG A C 1
ATOM 887 O O . ARG A 1 125 ? -14.791 8.973 12.322 1.00 94.31 125 ARG A O 1
ATOM 894 N N . VAL A 1 126 ? -16.373 10.514 11.916 1.00 95.12 126 VAL A N 1
ATOM 895 C CA . VAL A 1 126 ? -17.175 9.644 11.032 1.00 95.12 126 VAL A CA 1
ATOM 896 C C . VAL A 1 126 ? -16.395 9.305 9.763 1.00 95.12 126 VAL A C 1
ATOM 898 O O . VAL A 1 126 ? -16.360 8.141 9.360 1.00 95.12 126 VAL A O 1
ATOM 901 N N . ALA A 1 127 ? -15.703 10.292 9.188 1.00 95.81 127 ALA A N 1
ATOM 902 C CA . ALA A 1 127 ? -14.818 10.077 8.051 1.00 95.81 127 ALA A CA 1
ATOM 903 C C . ALA A 1 127 ? -13.686 9.103 8.408 1.00 95.81 127 ALA A C 1
ATOM 905 O O . ALA A 1 127 ? -13.480 8.139 7.687 1.00 95.81 127 ALA A O 1
ATOM 906 N N . GLY A 1 128 ? -13.025 9.271 9.557 1.00 96.25 128 GLY A N 1
ATOM 907 C CA . GLY A 1 128 ? -11.946 8.386 10.006 1.00 96.25 128 GLY A CA 1
ATOM 908 C C . GLY A 1 128 ? -12.382 6.941 10.206 1.00 96.25 128 GLY A C 1
ATOM 909 O O . GLY A 1 128 ? -11.699 6.033 9.740 1.00 96.25 128 GLY A O 1
ATOM 910 N N . ILE A 1 129 ? -13.545 6.715 10.823 1.00 96.06 129 ILE A N 1
ATOM 911 C CA . ILE A 1 129 ? -14.122 5.369 10.959 1.00 96.06 129 ILE A CA 1
ATOM 912 C C . ILE A 1 129 ? -14.415 4.772 9.575 1.00 96.06 129 ILE A C 1
ATOM 914 O O . ILE A 1 129 ? -14.047 3.631 9.313 1.00 96.06 129 ILE A O 1
ATOM 918 N N . THR A 1 130 ? -15.022 5.550 8.677 1.00 97.06 130 THR A N 1
ATOM 919 C CA . THR A 1 130 ? -15.377 5.100 7.320 1.00 97.06 130 THR A CA 1
ATOM 920 C C . THR A 1 130 ? -14.134 4.764 6.494 1.00 97.06 130 THR A C 1
ATOM 922 O O . THR A 1 130 ? -14.034 3.671 5.938 1.00 97.06 130 THR A O 1
ATOM 925 N N . CYS A 1 131 ? -13.152 5.668 6.464 1.00 97.81 131 CYS A N 1
ATOM 926 C CA . CYS A 1 131 ? -11.874 5.482 5.785 1.00 97.81 131 CYS A CA 1
ATOM 927 C C . CYS A 1 131 ? -11.122 4.263 6.318 1.00 97.81 131 CYS A C 1
ATOM 929 O O . CYS A 1 131 ? -10.541 3.526 5.527 1.00 97.81 131 CYS A O 1
ATOM 931 N N . LEU A 1 132 ? -11.163 4.012 7.628 1.00 97.50 132 LEU A N 1
ATOM 932 C CA . LEU A 1 132 ? -10.562 2.825 8.230 1.00 97.50 132 LEU A CA 1
ATOM 933 C C . LEU A 1 132 ? -11.234 1.532 7.756 1.00 97.50 132 LEU A C 1
ATOM 935 O O . LEU A 1 132 ? -10.530 0.601 7.379 1.00 97.50 132 LEU A O 1
ATOM 939 N N . GLY A 1 133 ? -12.570 1.464 7.752 1.00 97.56 133 GLY A N 1
ATOM 940 C CA . GLY A 1 133 ? -13.291 0.277 7.273 1.00 97.56 133 GLY A CA 1
ATOM 941 C C . GLY A 1 133 ? -13.000 -0.018 5.804 1.00 97.56 133 GLY A C 1
ATOM 942 O O . GLY A 1 133 ? -12.691 -1.156 5.451 1.00 97.56 133 GLY A O 1
ATOM 943 N N . ILE A 1 134 ? -13.003 1.022 4.963 1.00 98.31 134 ILE A N 1
ATOM 944 C CA . ILE A 1 134 ? -12.640 0.904 3.544 1.00 98.31 134 ILE A CA 1
ATOM 945 C C . ILE A 1 134 ? -11.186 0.453 3.399 1.00 98.31 134 ILE A C 1
ATOM 947 O O . ILE A 1 134 ? -10.915 -0.504 2.679 1.00 98.31 134 ILE A O 1
ATOM 951 N N . SER A 1 135 ? -10.253 1.089 4.111 1.00 98.00 135 SER A N 1
ATOM 952 C CA . SER A 1 135 ? -8.825 0.748 4.051 1.00 98.00 135 SER A CA 1
ATOM 953 C C . SER A 1 135 ? -8.562 -0.678 4.528 1.00 98.00 135 SER A C 1
ATOM 955 O O . SER A 1 135 ? -7.749 -1.377 3.932 1.00 98.00 135 SER A O 1
ATOM 957 N N . GLY A 1 136 ? -9.279 -1.143 5.553 1.00 97.88 136 GLY A N 1
ATOM 958 C CA . GLY A 1 136 ? -9.227 -2.526 6.013 1.00 97.88 136 GLY A CA 1
ATOM 959 C C . GLY A 1 136 ? -9.710 -3.512 4.948 1.00 97.88 136 GLY A C 1
ATOM 960 O O . GLY A 1 136 ? -9.038 -4.506 4.685 1.00 97.88 136 GLY A O 1
ATOM 961 N N . GLY A 1 137 ? -10.827 -3.227 4.279 1.00 98.12 137 GLY A N 1
ATOM 962 C CA . GLY A 1 137 ? -11.313 -4.052 3.170 1.00 98.12 137 GLY A CA 1
ATOM 963 C C . GLY A 1 137 ? -10.355 -4.072 1.972 1.00 98.12 137 GLY A C 1
ATOM 964 O O . GLY A 1 137 ? -9.996 -5.140 1.474 1.00 98.12 137 GLY A O 1
ATOM 965 N N . VAL A 1 138 ? -9.867 -2.898 1.558 1.00 98.31 138 VAL A N 1
ATOM 966 C CA . VAL A 1 138 ? -8.878 -2.742 0.476 1.00 98.31 138 VAL A CA 1
ATOM 967 C C . VAL A 1 138 ? -7.589 -3.489 0.805 1.00 98.31 138 VAL A C 1
ATOM 969 O O . VAL A 1 138 ? -7.065 -4.210 -0.036 1.00 98.31 138 VAL A O 1
ATOM 972 N N . SER A 1 139 ? -7.101 -3.373 2.038 1.00 98.12 139 SER A N 1
ATOM 973 C CA . SER A 1 139 ? -5.911 -4.069 2.523 1.00 98.12 139 SER A CA 1
ATOM 974 C C . SER A 1 139 ? -6.039 -5.594 2.424 1.00 98.12 139 SER A C 1
ATOM 976 O O . SER A 1 139 ? -5.102 -6.266 1.987 1.00 98.12 139 SER A O 1
ATOM 978 N N . ALA A 1 140 ? -7.193 -6.160 2.788 1.00 98.12 140 ALA A N 1
ATOM 979 C CA . ALA A 1 140 ? -7.454 -7.587 2.606 1.00 98.12 140 ALA A CA 1
ATOM 980 C C . ALA A 1 140 ? -7.460 -7.964 1.115 1.00 98.12 140 ALA A C 1
ATOM 982 O O . ALA A 1 140 ? -6.798 -8.922 0.719 1.00 98.12 140 ALA A O 1
ATOM 983 N N . GLY A 1 141 ? -8.135 -7.171 0.276 1.00 97.62 141 GLY A N 1
ATOM 984 C CA . GLY A 1 141 ? -8.176 -7.393 -1.169 1.00 97.62 141 GLY A CA 1
ATOM 985 C C . GLY A 1 141 ? -6.801 -7.360 -1.825 1.00 97.62 141 GLY A C 1
ATOM 986 O O . GLY A 1 141 ? -6.471 -8.269 -2.581 1.00 97.62 141 GLY A O 1
ATOM 987 N N . ILE A 1 142 ? -5.974 -6.365 -1.496 1.00 97.81 142 ILE A N 1
ATOM 988 C CA . ILE A 1 142 ? -4.600 -6.258 -1.999 1.00 97.81 142 ILE A CA 1
ATOM 989 C C . ILE A 1 142 ? -3.819 -7.519 -1.639 1.00 97.81 142 ILE A C 1
ATOM 991 O O . ILE A 1 142 ? -3.248 -8.142 -2.526 1.00 97.81 142 ILE A O 1
ATOM 995 N N . ARG A 1 143 ? -3.837 -7.943 -0.369 1.00 97.69 143 ARG A N 1
ATOM 996 C CA . ARG A 1 143 ? -3.119 -9.151 0.066 1.00 97.69 143 ARG A CA 1
ATOM 997 C C . ARG A 1 143 ? -3.531 -10.378 -0.733 1.00 97.69 143 ARG A C 1
ATOM 999 O O . ARG A 1 143 ? -2.657 -11.097 -1.195 1.00 97.69 143 ARG A O 1
ATOM 1006 N N . ILE A 1 144 ? -4.831 -10.574 -0.959 1.00 96.81 144 ILE A N 1
ATOM 1007 C CA . ILE A 1 144 ? -5.339 -11.683 -1.779 1.00 96.81 144 ILE A CA 1
ATOM 1008 C C . ILE A 1 144 ? -4.803 -11.594 -3.216 1.00 96.81 144 ILE A C 1
ATOM 1010 O O . ILE A 1 144 ? -4.355 -12.602 -3.759 1.00 96.81 144 ILE A O 1
ATOM 1014 N N . MET A 1 145 ? -4.808 -10.404 -3.829 1.00 95.69 145 MET A N 1
ATOM 1015 C CA . MET A 1 145 ? -4.308 -10.228 -5.199 1.00 95.69 145 MET A CA 1
ATOM 1016 C C . MET A 1 145 ? -2.801 -10.469 -5.318 1.00 95.69 145 MET A C 1
ATOM 1018 O O . MET A 1 145 ? -2.348 -10.927 -6.364 1.00 95.69 145 MET A O 1
ATOM 1022 N N . LEU A 1 146 ? -2.039 -10.186 -4.259 1.00 96.06 146 LEU A N 1
ATOM 1023 C CA . LEU A 1 146 ? -0.587 -10.347 -4.223 1.00 96.06 146 LEU A CA 1
ATOM 1024 C C . LEU A 1 146 ? -0.124 -11.789 -3.934 1.00 96.06 146 LEU A C 1
ATOM 1026 O O . LEU A 1 146 ? 1.059 -12.080 -4.066 1.00 96.06 146 LEU A O 1
ATOM 1030 N N . LEU A 1 147 ? -1.018 -12.725 -3.593 1.00 95.19 147 LEU A N 1
ATOM 1031 C CA . LEU A 1 147 ? -0.640 -14.126 -3.327 1.00 95.19 147 LEU A CA 1
ATOM 1032 C C . LEU A 1 147 ? -0.116 -14.879 -4.559 1.00 95.19 147 LEU A C 1
ATOM 1034 O O . LEU A 1 147 ? 0.467 -15.952 -4.406 1.00 95.19 147 LEU A O 1
ATOM 1038 N N . ARG A 1 148 ? -0.337 -14.353 -5.768 1.00 91.81 148 ARG A N 1
ATOM 1039 C CA . ARG A 1 148 ? 0.018 -15.010 -7.028 1.00 91.81 148 ARG A CA 1
ATOM 1040 C C . ARG A 1 148 ? 0.925 -14.128 -7.882 1.00 91.81 148 ARG A C 1
ATOM 1042 O O . ARG A 1 148 ? 0.750 -12.910 -7.933 1.00 91.81 148 ARG A O 1
ATOM 1049 N N . GLU A 1 149 ? 1.857 -14.773 -8.582 1.00 89.31 149 GLU A N 1
ATOM 1050 C CA . GLU A 1 149 ? 2.643 -14.150 -9.651 1.00 89.31 149 GLU A CA 1
ATOM 1051 C C . GLU A 1 149 ? 1.730 -13.507 -10.700 1.00 89.31 149 GLU A C 1
ATOM 1053 O O . GLU A 1 149 ? 0.669 -14.047 -11.016 1.00 89.31 149 GLU A O 1
ATOM 1058 N N . ASP A 1 150 ? 2.131 -12.338 -11.207 1.00 80.94 150 ASP A N 1
ATOM 1059 C CA . ASP A 1 150 ? 1.361 -11.538 -12.174 1.00 80.94 150 ASP A CA 1
ATOM 1060 C C . ASP A 1 150 ? -0.098 -11.229 -11.747 1.00 80.94 150 ASP A C 1
ATOM 1062 O O . ASP A 1 150 ? -0.927 -10.818 -12.571 1.00 80.94 150 ASP A O 1
ATOM 1066 N N . LEU A 1 151 ? -0.350 -11.320 -10.429 1.00 79.12 151 LEU A N 1
ATOM 1067 C CA . LEU A 1 151 ? -1.612 -11.173 -9.690 1.00 79.12 151 LEU A CA 1
ATOM 1068 C C . LEU A 1 151 ? -2.610 -12.326 -9.866 1.00 79.12 151 LEU A C 1
ATOM 1070 O O . LEU A 1 151 ? -2.495 -13.180 -10.743 1.00 79.12 151 LEU A O 1
ATOM 1074 N N . LEU A 1 152 ? -3.627 -12.352 -8.995 1.00 82.56 152 LEU A N 1
ATOM 1075 C CA . LEU A 1 152 ? -4.623 -13.428 -8.941 1.00 82.56 152 LEU A CA 1
ATOM 1076 C C . LEU A 1 152 ? -5.301 -13.679 -10.298 1.00 82.56 152 LEU A C 1
ATOM 1078 O O . LEU A 1 152 ? -5.366 -14.829 -10.747 1.00 82.56 152 LEU A O 1
ATOM 1082 N N . ILE A 1 153 ? -5.775 -12.605 -10.941 1.00 81.69 153 ILE A N 1
ATOM 1083 C CA . ILE A 1 153 ? -6.283 -12.621 -12.315 1.00 81.69 153 ILE A CA 1
ATOM 1084 C C . ILE A 1 153 ? -5.160 -12.098 -13.222 1.00 81.69 153 ILE A C 1
ATOM 1086 O O . ILE A 1 153 ? -4.902 -10.887 -13.212 1.00 81.69 153 ILE A O 1
ATOM 1090 N N . PRO A 1 154 ? -4.493 -12.974 -14.000 1.00 70.44 154 PRO A N 1
ATOM 1091 C CA . PRO A 1 154 ? -3.296 -12.614 -14.750 1.00 70.44 154 PRO A CA 1
ATOM 1092 C C . PRO A 1 154 ? -3.640 -11.600 -15.841 1.00 70.44 154 PRO A C 1
ATOM 1094 O O . PRO A 1 154 ? -4.226 -11.923 -16.878 1.00 70.44 154 PRO A O 1
ATOM 1097 N N . GLY A 1 155 ? -3.284 -10.339 -15.596 1.00 61.88 155 GLY A N 1
ATOM 1098 C CA . GLY A 1 155 ? -3.646 -9.222 -16.469 1.00 61.88 155 GLY A CA 1
ATOM 1099 C C . GLY A 1 155 ? -2.884 -9.209 -17.795 1.00 61.88 155 GLY A C 1
ATOM 1100 O O . GLY A 1 155 ? -3.386 -8.657 -18.771 1.00 61.88 155 GLY A O 1
ATOM 1101 N N . ARG A 1 156 ? -1.696 -9.829 -17.840 1.00 61.50 156 ARG A N 1
ATOM 1102 C CA . ARG A 1 156 ? -0.807 -9.831 -19.013 1.00 61.50 156 ARG A CA 1
ATOM 1103 C C . ARG A 1 156 ? -1.369 -10.642 -20.180 1.00 61.50 156 ARG A C 1
ATOM 1105 O O . ARG A 1 156 ? -1.244 -10.216 -21.320 1.00 61.50 156 ARG A O 1
ATOM 1112 N N . GLU A 1 157 ? -1.997 -11.777 -19.888 1.00 59.28 157 GLU A N 1
ATOM 1113 C CA . GLU A 1 157 ? -2.525 -12.694 -20.907 1.00 59.28 157 GLU A CA 1
ATOM 1114 C C . GLU A 1 157 ? -4.003 -12.437 -21.210 1.00 59.28 157 GLU A C 1
ATOM 1116 O O . GLU A 1 157 ? -4.432 -12.535 -22.355 1.00 59.28 157 GLU A O 1
ATOM 1121 N N . SER A 1 158 ? -4.786 -12.079 -20.188 1.00 57.09 158 SER A N 1
ATOM 1122 C CA . SER A 1 158 ? -6.244 -11.971 -20.310 1.00 57.09 158 SER A CA 1
ATOM 1123 C C . SER A 1 158 ? -6.754 -10.557 -20.606 1.00 57.09 158 SER A C 1
ATOM 1125 O O . SER A 1 158 ? -7.935 -10.385 -20.894 1.00 57.09 158 SER A O 1
ATOM 1127 N N . GLY A 1 159 ? -5.914 -9.522 -20.468 1.00 66.69 159 GLY A N 1
ATOM 1128 C CA . GLY A 1 159 ? -6.348 -8.119 -20.527 1.00 66.69 159 GLY A CA 1
ATOM 1129 C C . GLY A 1 159 ? -7.276 -7.697 -19.375 1.00 66.69 159 GLY A C 1
ATOM 1130 O O . GLY A 1 159 ? -7.645 -6.529 -19.274 1.00 66.69 159 GLY A O 1
ATOM 1131 N N . MET A 1 160 ? -7.623 -8.606 -18.454 1.00 74.62 160 MET A N 1
ATOM 1132 C CA . MET A 1 160 ? -8.582 -8.379 -17.367 1.00 74.62 160 MET A CA 1
ATOM 1133 C C . MET A 1 160 ? -7.927 -7.842 -16.092 1.00 74.62 160 MET A C 1
ATOM 1135 O O . MET A 1 160 ? -8.368 -8.135 -14.983 1.00 74.62 160 MET A O 1
ATOM 1139 N N . PHE A 1 161 ? -6.882 -7.025 -16.218 1.00 79.62 161 PHE A N 1
ATOM 1140 C CA . PHE A 1 161 ? -6.212 -6.434 -15.057 1.00 79.62 161 PHE A CA 1
ATOM 1141 C C . PHE A 1 161 ? -7.189 -5.670 -14.141 1.00 79.62 161 PHE A C 1
ATOM 1143 O O . PHE A 1 161 ? -7.081 -5.726 -12.915 1.00 79.62 161 PHE A O 1
ATOM 1150 N N . ILE A 1 162 ? -8.190 -5.021 -14.747 1.00 85.69 162 ILE A N 1
ATOM 1151 C CA . ILE A 1 162 ? -9.2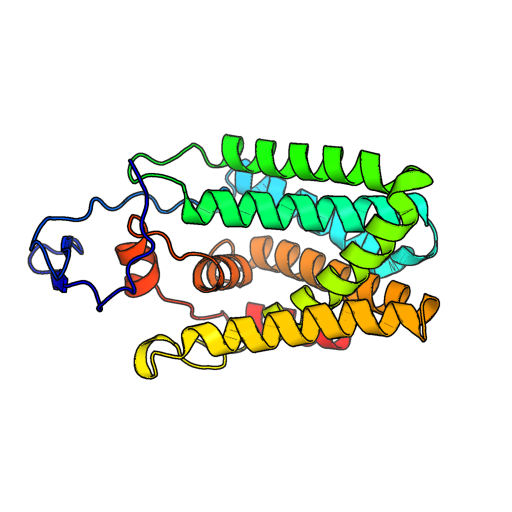60 -4.297 -14.054 1.00 85.69 162 ILE A CA 1
ATOM 1152 C C . ILE A 1 162 ? -10.056 -5.181 -13.082 1.00 85.69 162 ILE A C 1
ATOM 1154 O O . ILE A 1 162 ? -10.560 -4.682 -12.082 1.00 85.69 162 ILE A O 1
ATOM 1158 N N . ALA A 1 163 ? -10.129 -6.494 -13.320 1.00 88.38 163 ALA A N 1
ATOM 1159 C CA . ALA A 1 163 ? -10.856 -7.413 -12.454 1.00 88.38 163 ALA A CA 1
ATOM 1160 C C . ALA A 1 163 ? -10.219 -7.518 -11.057 1.00 88.38 163 ALA A C 1
ATOM 1162 O O . ALA A 1 163 ? -10.949 -7.568 -10.069 1.00 88.38 163 ALA A O 1
ATOM 1163 N N . ASN A 1 164 ? -8.883 -7.448 -10.948 1.00 91.12 164 ASN A N 1
ATOM 1164 C CA . ASN A 1 164 ? -8.205 -7.383 -9.646 1.00 91.12 164 ASN A CA 1
ATOM 1165 C C . ASN A 1 164 ? -8.663 -6.142 -8.860 1.00 91.12 164 ASN A C 1
ATOM 1167 O O . ASN A 1 164 ? -8.991 -6.227 -7.679 1.00 91.12 164 ASN A O 1
ATOM 1171 N N . TRP A 1 165 ? -8.759 -4.995 -9.538 1.00 93.19 165 TRP A N 1
ATOM 1172 C CA . TRP A 1 165 ? -9.223 -3.743 -8.941 1.00 93.19 165 TRP A CA 1
ATOM 1173 C C . TRP A 1 165 ? -10.698 -3.767 -8.553 1.00 93.19 165 TRP A C 1
ATOM 1175 O O . TRP A 1 165 ? -11.043 -3.259 -7.489 1.00 93.19 165 TRP A O 1
ATOM 1185 N N . ILE A 1 166 ? -11.559 -4.392 -9.359 1.00 94.62 166 ILE A N 1
ATOM 1186 C CA . ILE A 1 166 ? -12.976 -4.587 -9.022 1.00 94.62 166 ILE A CA 1
ATOM 1187 C C . ILE A 1 166 ? -13.106 -5.413 -7.739 1.00 94.62 166 ILE A C 1
ATOM 1189 O O . ILE A 1 166 ? -13.878 -5.045 -6.858 1.00 94.62 166 ILE A O 1
ATOM 1193 N N . LEU A 1 167 ? -12.326 -6.489 -7.595 1.00 95.31 167 LEU A N 1
ATOM 1194 C CA . LEU A 1 167 ? -12.335 -7.317 -6.386 1.00 95.31 167 LEU A CA 1
ATOM 1195 C C . LEU A 1 167 ? -11.824 -6.551 -5.158 1.00 95.31 167 LEU A C 1
ATOM 1197 O O . LEU A 1 167 ? -12.449 -6.605 -4.099 1.00 95.31 167 LEU A O 1
ATOM 1201 N N . ILE A 1 168 ? -10.731 -5.795 -5.297 1.00 97.12 168 ILE A N 1
ATOM 1202 C CA . ILE A 1 168 ? -10.208 -4.941 -4.219 1.00 97.12 168 ILE A CA 1
ATOM 1203 C C . ILE A 1 168 ? -11.242 -3.885 -3.814 1.00 97.12 168 ILE A C 1
ATOM 1205 O O . ILE A 1 168 ? -11.491 -3.692 -2.624 1.00 97.12 168 ILE A O 1
ATOM 1209 N N . ALA A 1 169 ? -11.871 -3.225 -4.788 1.00 97.12 169 ALA A N 1
ATOM 1210 C CA . ALA A 1 169 ? -12.900 -2.222 -4.547 1.00 97.12 169 ALA A CA 1
ATOM 1211 C C . ALA A 1 169 ? -14.130 -2.833 -3.865 1.00 97.12 169 ALA A C 1
ATOM 1213 O O . ALA A 1 169 ? -14.640 -2.254 -2.908 1.00 97.12 169 ALA A O 1
ATOM 1214 N N . ALA A 1 170 ? -14.571 -4.018 -4.294 1.00 98.00 170 ALA A N 1
ATOM 1215 C CA . ALA A 1 170 ? -15.680 -4.735 -3.675 1.00 98.00 170 ALA A CA 1
ATOM 1216 C C . ALA A 1 170 ? -15.394 -5.070 -2.203 1.00 98.00 170 ALA A C 1
ATOM 1218 O O . ALA A 1 170 ? -16.247 -4.839 -1.347 1.00 98.00 170 ALA A O 1
ATOM 1219 N N . LEU A 1 171 ? -14.183 -5.539 -1.885 1.00 98.00 171 LEU A N 1
ATOM 1220 C CA . LEU A 1 171 ? -13.771 -5.793 -0.502 1.00 98.00 171 LEU A CA 1
ATOM 1221 C C . LEU A 1 171 ? -13.651 -4.500 0.313 1.00 98.00 171 LEU A C 1
ATOM 1223 O O . LEU A 1 171 ? -14.073 -4.473 1.466 1.00 98.00 171 LEU A O 1
ATOM 1227 N N . GLY A 1 172 ? -13.157 -3.412 -0.284 1.00 97.81 172 GLY A N 1
ATOM 1228 C CA . GLY A 1 172 ? -13.143 -2.078 0.323 1.00 97.81 172 GLY A CA 1
ATOM 1229 C C . GLY A 1 172 ? -14.541 -1.570 0.679 1.00 97.81 172 GLY A C 1
ATOM 1230 O O . GLY A 1 172 ? -14.795 -1.184 1.820 1.00 97.81 172 GLY A O 1
ATOM 1231 N N . VAL A 1 173 ? -15.473 -1.627 -0.274 1.00 97.69 173 VAL A N 1
ATOM 1232 C CA . VAL A 1 173 ? -16.883 -1.265 -0.062 1.00 97.69 173 VAL A CA 1
ATOM 1233 C C . VAL A 1 173 ? -17.514 -2.167 0.994 1.00 97.69 173 VAL A C 1
ATOM 1235 O O . VAL A 1 173 ? -18.186 -1.660 1.885 1.00 97.69 173 VAL A O 1
ATOM 1238 N N . GLY A 1 174 ? -17.251 -3.476 0.955 1.00 97.12 174 GLY A N 1
ATOM 1239 C CA . GLY A 1 174 ? -17.702 -4.423 1.974 1.00 97.12 174 GLY A CA 1
ATOM 1240 C C . GLY A 1 174 ? -17.204 -4.057 3.374 1.00 97.12 174 GLY A C 1
ATOM 1241 O O . GLY A 1 174 ? -18.001 -3.991 4.309 1.00 97.12 174 GLY A O 1
ATOM 1242 N N . GLY A 1 175 ? -15.917 -3.727 3.515 1.00 96.38 175 GLY A N 1
ATOM 1243 C CA . GLY A 1 175 ? -15.327 -3.267 4.776 1.00 96.38 175 GLY A CA 1
ATOM 1244 C C . GLY A 1 175 ? -15.971 -1.982 5.304 1.00 96.38 175 GLY A C 1
ATOM 1245 O O . GLY A 1 175 ? -16.256 -1.873 6.497 1.00 96.38 175 GLY A O 1
ATOM 1246 N N . GLY A 1 176 ? -16.279 -1.032 4.417 1.00 95.06 176 GLY A N 1
ATOM 1247 C CA . GLY A 1 176 ? -17.053 0.164 4.757 1.00 95.06 176 GLY A CA 1
ATOM 1248 C C . GLY A 1 176 ? -18.500 -0.151 5.156 1.00 95.06 176 GLY A C 1
ATOM 1249 O O . GLY A 1 176 ? -19.001 0.385 6.141 1.00 95.06 176 GLY A O 1
ATOM 1250 N N . ALA A 1 177 ? -19.167 -1.052 4.437 1.00 95.44 177 ALA A N 1
ATOM 1251 C CA . ALA A 1 177 ? -20.566 -1.402 4.661 1.00 95.44 177 ALA A CA 1
ATOM 1252 C C . ALA A 1 177 ? -20.779 -2.131 5.998 1.00 95.44 177 ALA A C 1
ATOM 1254 O O . ALA A 1 177 ? -21.744 -1.847 6.703 1.00 95.44 177 ALA A O 1
ATOM 1255 N N . VAL A 1 178 ? -19.841 -2.991 6.416 1.00 95.12 178 VAL A N 1
ATOM 1256 C CA . VAL A 1 178 ? -19.867 -3.649 7.738 1.00 95.12 178 VAL A CA 1
ATOM 1257 C C . VAL A 1 178 ? -19.982 -2.633 8.881 1.00 95.12 178 VAL A C 1
ATOM 1259 O O . VAL A 1 178 ? -20.608 -2.931 9.898 1.00 95.12 178 VAL A O 1
ATOM 1262 N N . LEU A 1 179 ? -19.455 -1.414 8.722 1.00 94.12 179 LEU A N 1
ATOM 1263 C CA . LEU A 1 179 ? -19.569 -0.369 9.741 1.00 94.12 179 LEU A CA 1
ATOM 1264 C C . LEU A 1 179 ? -21.004 0.125 9.960 1.00 94.12 179 LEU A C 1
ATOM 1266 O O . LEU A 1 179 ? -21.296 0.613 11.050 1.00 94.12 179 LEU A O 1
ATOM 1270 N N . ILE A 1 180 ? -21.883 -0.002 8.962 1.00 93.81 180 ILE A N 1
ATOM 1271 C CA . ILE A 1 180 ? -23.282 0.440 9.038 1.00 93.81 180 ILE A CA 1
ATOM 1272 C C . ILE A 1 180 ? -24.059 -0.448 10.012 1.00 93.81 180 ILE A C 1
ATOM 1274 O O . ILE A 1 180 ? -24.788 0.0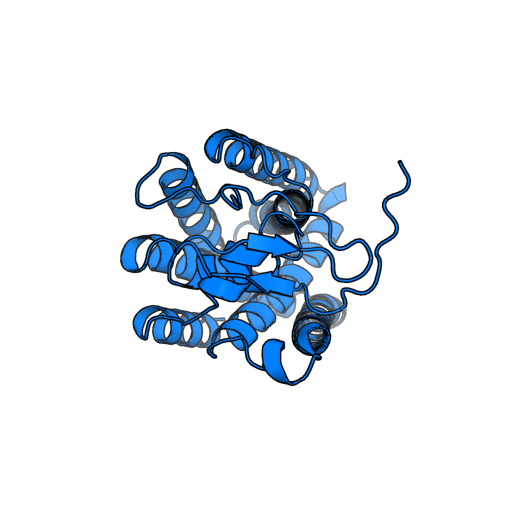53 10.864 1.00 93.81 180 ILE A O 1
ATOM 1278 N N . TRP A 1 181 ? -23.879 -1.766 9.907 1.00 94.44 181 TRP A N 1
ATOM 1279 C CA . TRP A 1 181 ? -24.623 -2.736 10.717 1.00 94.44 181 TRP A CA 1
ATOM 1280 C C . TRP A 1 181 ? -23.883 -3.139 11.992 1.00 94.44 181 TRP A C 1
ATOM 1282 O O . TRP A 1 181 ? -24.502 -3.318 13.040 1.00 94.44 181 TRP A O 1
ATOM 1292 N N . TRP A 1 182 ? -22.555 -3.256 11.929 1.00 96.12 182 TRP A N 1
ATOM 1293 C CA . TRP A 1 182 ? -21.718 -3.767 13.014 1.00 96.12 182 TRP A CA 1
ATOM 1294 C C . TRP A 1 182 ? -20.503 -2.876 13.246 1.00 96.12 182 TRP A C 1
ATOM 1296 O O . TRP A 1 182 ? -19.362 -3.332 13.196 1.00 96.12 182 TRP A O 1
ATOM 1306 N N . GLN A 1 183 ? -20.743 -1.598 13.552 1.00 94.31 183 GLN A N 1
ATOM 1307 C CA . GLN A 1 183 ? -19.701 -0.580 13.718 1.00 94.31 183 GLN A CA 1
ATOM 1308 C C . GLN A 1 183 ? -18.504 -1.044 14.562 1.00 94.31 183 GLN A C 1
ATOM 1310 O O . GLN A 1 183 ? -17.360 -0.866 14.154 1.00 94.31 183 GLN A O 1
ATOM 1315 N N . ARG A 1 184 ? -18.738 -1.668 15.726 1.00 93.12 184 ARG A N 1
ATOM 1316 C CA . ARG A 1 184 ? -17.643 -2.127 16.597 1.00 93.12 184 ARG A CA 1
ATOM 1317 C C . ARG A 1 184 ? -16.809 -3.224 15.935 1.00 93.12 184 ARG A C 1
ATOM 1319 O O . ARG A 1 184 ? -15.586 -3.133 15.958 1.00 93.12 184 ARG A O 1
ATOM 1326 N N . THR A 1 185 ? -17.456 -4.216 15.330 1.00 93.31 185 THR A N 1
ATOM 1327 C CA . THR A 1 185 ? -16.782 -5.303 14.606 1.00 93.31 185 THR A CA 1
ATOM 1328 C C . THR A 1 185 ? -16.037 -4.765 13.390 1.00 93.31 185 THR A C 1
ATOM 1330 O O . THR A 1 185 ? -14.875 -5.097 13.200 1.00 93.31 185 THR A O 1
ATOM 1333 N N . GLY A 1 186 ? -16.654 -3.867 12.618 1.00 94.25 186 GLY A N 1
ATOM 1334 C CA . GLY A 1 186 ? -16.021 -3.241 11.460 1.00 94.25 186 GLY A CA 1
ATOM 1335 C C . GLY A 1 186 ? -14.786 -2.419 11.826 1.00 94.25 186 GLY A C 1
ATOM 1336 O O . GLY A 1 186 ? -13.789 -2.484 11.117 1.00 94.25 186 GLY A O 1
ATOM 1337 N N . ILE A 1 187 ? -14.795 -1.710 12.962 1.00 95.44 187 ILE A N 1
ATOM 1338 C CA . ILE A 1 187 ? -13.598 -1.008 13.452 1.00 95.44 187 ILE A CA 1
ATOM 1339 C C . ILE A 1 187 ? -12.513 -2.010 13.865 1.00 95.44 187 ILE A C 1
ATOM 1341 O O . ILE A 1 187 ? -11.358 -1.806 13.511 1.00 95.44 187 ILE A O 1
ATOM 1345 N N . VAL A 1 188 ? -12.856 -3.084 14.590 1.00 95.31 188 VAL A N 1
ATOM 1346 C CA . VAL A 1 188 ? -11.883 -4.122 14.994 1.00 95.31 188 VAL A CA 1
ATOM 1347 C C . VAL A 1 188 ? -11.219 -4.745 13.777 1.00 95.31 188 VAL A C 1
ATOM 1349 O O . VAL A 1 188 ? -9.997 -4.716 13.675 1.00 95.31 188 VAL A O 1
ATOM 1352 N N . VAL A 1 189 ? -12.026 -5.257 12.850 1.00 95.50 189 VAL A N 1
ATOM 1353 C CA . VAL A 1 189 ? -11.547 -5.935 11.643 1.00 95.50 189 VAL A CA 1
ATOM 1354 C C . VAL A 1 189 ? -10.803 -4.952 10.742 1.00 95.50 189 VAL A C 1
ATOM 1356 O O . VAL A 1 189 ? -9.762 -5.291 10.193 1.00 95.50 189 VAL A O 1
ATOM 1359 N N . GLY A 1 190 ? -11.269 -3.704 10.629 1.00 96.75 190 GLY A N 1
ATOM 1360 C CA . GLY A 1 190 ? -10.578 -2.659 9.875 1.00 96.75 190 GLY A CA 1
ATOM 1361 C C . GLY A 1 190 ? -9.188 -2.345 10.435 1.00 96.75 190 GLY A C 1
ATOM 1362 O O . GLY A 1 190 ? -8.216 -2.308 9.680 1.00 96.75 190 GLY A O 1
ATOM 1363 N N . CYS A 1 191 ? -9.081 -2.187 11.759 1.00 97.06 191 CYS A N 1
ATOM 1364 C CA . CYS A 1 191 ? -7.813 -2.010 12.470 1.00 97.06 191 CYS A CA 1
ATOM 1365 C C . CYS A 1 191 ? -6.875 -3.204 12.290 1.00 97.06 191 CYS A C 1
ATOM 1367 O O . CYS A 1 191 ? -5.718 -3.018 11.921 1.00 97.06 191 CYS A O 1
ATOM 1369 N N . ALA A 1 192 ? -7.370 -4.416 12.544 1.00 96.94 192 ALA A N 1
ATOM 1370 C CA . ALA A 1 192 ? -6.584 -5.637 12.436 1.00 96.94 192 ALA A CA 1
ATOM 1371 C C . ALA A 1 192 ? -6.101 -5.845 10.995 1.00 96.94 192 ALA A C 1
ATOM 1373 O O . ALA A 1 192 ? -4.914 -6.065 10.773 1.00 96.94 192 ALA A O 1
ATOM 1374 N N . SER A 1 193 ? -6.977 -5.651 10.008 1.00 98.06 193 SER A N 1
ATOM 1375 C CA . SER A 1 193 ? -6.661 -5.795 8.585 1.00 98.06 193 SER A CA 1
ATOM 1376 C C . SER A 1 193 ? -5.591 -4.806 8.125 1.00 98.06 193 SER A C 1
ATOM 1378 O O . SER A 1 193 ? -4.527 -5.209 7.657 1.00 98.06 193 SER A O 1
ATOM 1380 N N . ALA A 1 194 ? -5.837 -3.503 8.303 1.00 98.06 194 ALA A N 1
ATOM 1381 C CA . ALA A 1 194 ? -4.896 -2.469 7.878 1.00 98.06 194 ALA A CA 1
ATOM 1382 C C . ALA A 1 194 ? -3.585 -2.530 8.681 1.00 98.06 194 ALA A C 1
ATOM 1384 O O . ALA A 1 194 ? -2.504 -2.347 8.122 1.00 98.06 194 ALA A O 1
ATOM 1385 N N . GLY A 1 195 ? -3.673 -2.822 9.981 1.00 97.94 195 GLY A N 1
ATOM 1386 C CA . GLY A 1 195 ? -2.527 -2.919 10.875 1.00 97.94 195 GLY A CA 1
ATOM 1387 C C . GLY A 1 195 ? -1.617 -4.091 10.525 1.00 97.94 195 GLY A C 1
ATOM 1388 O O . GLY A 1 195 ? -0.428 -3.889 10.292 1.00 97.94 195 GLY A O 1
ATOM 1389 N N . THR A 1 196 ? -2.173 -5.303 10.414 1.00 98.31 196 THR A N 1
ATOM 1390 C CA . THR A 1 196 ? -1.406 -6.507 10.049 1.00 98.31 196 THR A CA 1
ATOM 1391 C C . THR A 1 196 ? -0.804 -6.394 8.655 1.00 98.31 196 THR A C 1
ATOM 1393 O O . THR A 1 196 ? 0.320 -6.843 8.453 1.00 98.31 196 THR A O 1
ATOM 1396 N N . PHE A 1 197 ? -1.489 -5.743 7.711 1.00 98.50 197 PHE A N 1
ATOM 1397 C CA . PHE A 1 197 ? -0.934 -5.443 6.395 1.00 98.50 197 PHE A CA 1
ATOM 1398 C C . PHE A 1 197 ? 0.277 -4.516 6.454 1.00 98.50 197 PHE A C 1
ATOM 1400 O O . PHE A 1 197 ? 1.297 -4.837 5.852 1.00 98.50 197 PHE A O 1
ATOM 1407 N N . LEU A 1 198 ? 0.200 -3.398 7.181 1.00 98.38 198 LEU A N 1
ATOM 1408 C CA . LEU A 1 198 ? 1.335 -2.481 7.320 1.00 98.38 198 LEU A CA 1
ATOM 1409 C C . LEU A 1 198 ? 2.491 -3.138 8.078 1.00 98.38 198 LEU A C 1
ATOM 1411 O O . LEU A 1 198 ? 3.641 -3.022 7.671 1.00 98.38 198 LEU A O 1
ATOM 1415 N N . THR A 1 199 ? 2.211 -3.890 9.141 1.00 98.50 199 THR A N 1
ATOM 1416 C CA . THR A 1 199 ? 3.255 -4.635 9.853 1.00 98.50 199 THR A CA 1
ATOM 1417 C C . THR A 1 199 ? 3.913 -5.676 8.949 1.00 98.50 199 THR A C 1
ATOM 1419 O O . THR A 1 199 ? 5.140 -5.741 8.908 1.00 98.50 199 THR A O 1
ATOM 1422 N N . ALA A 1 200 ? 3.129 -6.445 8.188 1.00 98.31 200 ALA A N 1
ATOM 1423 C CA . ALA A 1 200 ? 3.657 -7.411 7.230 1.00 98.31 200 ALA A CA 1
ATOM 1424 C C . ALA A 1 200 ? 4.475 -6.728 6.129 1.00 98.31 200 ALA A C 1
ATOM 1426 O O . ALA A 1 200 ? 5.567 -7.197 5.835 1.00 98.31 200 ALA A O 1
ATOM 1427 N N . LEU A 1 201 ? 4.011 -5.593 5.596 1.00 98.06 201 LEU A N 1
ATOM 1428 C CA . LEU A 1 201 ? 4.750 -4.785 4.625 1.00 98.06 201 LEU A CA 1
ATOM 1429 C C . LEU A 1 201 ? 6.094 -4.310 5.193 1.00 98.06 201 LEU A C 1
ATOM 1431 O O . LEU A 1 201 ? 7.110 -4.420 4.519 1.00 98.06 201 LEU A O 1
ATOM 1435 N N . GLY A 1 202 ? 6.122 -3.821 6.434 1.00 97.56 202 GLY A N 1
ATOM 1436 C CA . GLY A 1 202 ? 7.358 -3.391 7.091 1.00 97.56 202 GLY A CA 1
ATOM 1437 C C . GLY A 1 202 ? 8.352 -4.536 7.298 1.00 97.56 202 GLY A C 1
ATOM 1438 O O . GLY A 1 202 ? 9.538 -4.373 7.026 1.00 97.56 202 GLY A O 1
ATOM 1439 N N . ILE A 1 203 ? 7.875 -5.707 7.733 1.00 98.19 203 ILE A N 1
ATOM 1440 C CA . ILE A 1 203 ? 8.709 -6.912 7.885 1.00 98.19 203 ILE A CA 1
ATOM 1441 C C . ILE A 1 203 ? 9.208 -7.397 6.519 1.00 98.19 203 ILE A C 1
ATOM 1443 O O . ILE A 1 203 ? 10.381 -7.731 6.369 1.00 98.19 203 ILE A O 1
ATOM 1447 N N . ASP A 1 204 ? 8.339 -7.409 5.513 1.00 97.94 204 ASP A N 1
ATOM 1448 C CA . ASP A 1 204 ? 8.683 -7.829 4.161 1.00 97.94 204 ASP A CA 1
ATOM 1449 C C . ASP A 1 204 ? 9.717 -6.894 3.519 1.00 97.94 204 ASP A C 1
ATOM 1451 O O . ASP A 1 204 ? 10.677 -7.377 2.929 1.00 97.94 204 ASP A O 1
ATOM 1455 N N . LEU A 1 205 ? 9.615 -5.579 3.730 1.00 96.88 205 LEU A N 1
ATOM 1456 C CA . LEU A 1 205 ? 10.632 -4.609 3.310 1.00 96.88 205 LEU A CA 1
ATOM 1457 C C . LEU A 1 205 ? 11.992 -4.838 3.992 1.00 96.88 205 LEU A C 1
ATOM 1459 O O . LEU A 1 205 ? 13.027 -4.572 3.389 1.00 96.88 205 LEU A O 1
ATOM 1463 N N . ILE A 1 206 ? 12.024 -5.350 5.225 1.00 97.44 206 ILE A N 1
ATOM 1464 C CA . ILE A 1 206 ? 13.285 -5.702 5.900 1.00 97.44 206 ILE A CA 1
ATOM 1465 C C . ILE A 1 206 ? 13.913 -6.953 5.267 1.00 97.44 206 ILE A C 1
ATOM 1467 O O . ILE A 1 206 ? 15.126 -6.997 5.073 1.00 97.44 206 ILE A O 1
ATOM 1471 N N . ILE A 1 207 ? 13.103 -7.971 4.961 1.00 97.38 207 ILE A N 1
ATOM 1472 C CA . ILE A 1 207 ? 13.584 -9.289 4.514 1.00 97.38 207 ILE A CA 1
ATOM 1473 C C . ILE A 1 207 ? 13.841 -9.312 3.004 1.00 97.38 207 ILE A C 1
ATOM 1475 O O . ILE A 1 207 ? 14.906 -9.722 2.552 1.00 97.38 207 ILE A O 1
ATOM 1479 N N . ASN A 1 208 ? 12.845 -8.892 2.229 1.00 96.69 208 ASN A N 1
ATOM 1480 C CA . ASN A 1 208 ? 12.791 -9.002 0.774 1.00 96.69 208 ASN A CA 1
ATOM 1481 C C . ASN A 1 208 ? 13.010 -7.656 0.072 1.00 96.69 208 ASN A C 1
ATOM 1483 O O . ASN A 1 208 ? 13.036 -7.611 -1.163 1.00 96.69 208 ASN A O 1
ATOM 1487 N N . GLN A 1 209 ? 13.169 -6.563 0.828 1.00 94.38 209 GLN A N 1
ATOM 1488 C CA . GLN A 1 209 ? 13.350 -5.219 0.281 1.00 94.38 209 GLN A CA 1
ATOM 1489 C C . GLN A 1 209 ? 12.242 -4.906 -0.745 1.00 94.38 209 GLN A C 1
ATOM 1491 O O . GLN A 1 209 ? 11.064 -5.166 -0.506 1.00 94.38 209 GLN A O 1
ATOM 1496 N N . GLN A 1 210 ? 12.597 -4.388 -1.917 1.00 92.62 210 GLN A N 1
ATOM 1497 C CA . GLN A 1 210 ? 11.655 -4.003 -2.966 1.00 92.62 210 GLN A CA 1
ATOM 1498 C C . GLN A 1 210 ? 11.227 -5.176 -3.858 1.00 92.62 210 GLN A C 1
ATOM 1500 O O . GLN A 1 210 ? 10.566 -4.935 -4.859 1.00 92.62 210 GLN A O 1
ATOM 1505 N N . SER A 1 211 ? 11.583 -6.429 -3.541 1.00 93.62 211 SER A N 1
ATOM 1506 C CA . SER A 1 211 ? 11.195 -7.604 -4.346 1.00 93.62 211 SER A CA 1
ATOM 1507 C C . SER A 1 211 ? 9.874 -8.257 -3.911 1.00 93.62 211 SER A C 1
ATOM 1509 O O . SER A 1 211 ? 9.260 -8.974 -4.700 1.00 93.62 211 SER A O 1
ATOM 1511 N N . GLY A 1 212 ? 9.414 -7.992 -2.683 1.00 95.31 212 GLY A N 1
ATOM 1512 C CA . GLY A 1 212 ? 8.217 -8.601 -2.097 1.00 95.31 212 GLY A CA 1
ATOM 1513 C C . GLY A 1 212 ? 6.933 -7.782 -2.280 1.00 95.31 212 GLY A C 1
ATOM 1514 O O . GLY A 1 212 ? 6.547 -7.421 -3.393 1.00 95.31 212 GLY A O 1
ATOM 1515 N N . MET A 1 213 ? 6.235 -7.488 -1.183 1.00 96.50 213 MET A N 1
ATOM 1516 C CA . MET A 1 213 ? 4.968 -6.750 -1.146 1.00 96.50 213 MET A CA 1
ATOM 1517 C C . MET A 1 213 ? 5.077 -5.381 -1.817 1.00 96.50 213 MET A C 1
ATOM 1519 O O . MET A 1 213 ? 4.157 -4.995 -2.530 1.00 96.50 213 MET A O 1
ATOM 1523 N N . SER A 1 214 ? 6.195 -4.667 -1.646 1.00 95.12 214 SER A N 1
ATOM 1524 C CA . SER A 1 214 ? 6.425 -3.378 -2.317 1.00 95.12 214 SER A CA 1
ATOM 1525 C C . SER A 1 214 ? 6.408 -3.521 -3.845 1.00 95.12 214 SER A C 1
ATOM 1527 O O . SER A 1 214 ? 5.689 -2.770 -4.508 1.00 95.12 214 SER A O 1
ATOM 1529 N N . ARG A 1 215 ? 7.062 -4.551 -4.412 1.00 94.56 215 ARG A N 1
ATOM 1530 C CA . ARG A 1 215 ? 6.966 -4.845 -5.853 1.00 94.56 215 ARG A CA 1
ATOM 1531 C C . ARG A 1 215 ? 5.535 -5.125 -6.273 1.00 94.56 215 ARG A C 1
ATOM 1533 O O . ARG A 1 215 ? 5.100 -4.626 -7.305 1.00 94.56 215 ARG A O 1
ATOM 1540 N N . GLY A 1 216 ? 4.819 -5.926 -5.488 1.00 94.38 216 GLY A N 1
ATOM 1541 C CA . GLY A 1 216 ? 3.432 -6.288 -5.761 1.00 94.38 216 GLY A CA 1
ATOM 1542 C C . GLY A 1 216 ? 2.510 -5.073 -5.772 1.00 94.38 216 GLY A C 1
ATOM 1543 O O . GLY A 1 216 ? 1.727 -4.895 -6.703 1.00 94.38 216 GLY A O 1
ATOM 1544 N N . LEU A 1 217 ? 2.644 -4.196 -4.777 1.00 95.25 217 LEU A N 1
ATOM 1545 C CA . LEU A 1 217 ? 1.915 -2.933 -4.689 1.00 95.25 217 LEU A CA 1
ATOM 1546 C C . LEU A 1 217 ? 2.193 -2.050 -5.894 1.00 95.25 217 LEU A C 1
ATOM 1548 O O . LEU A 1 217 ? 1.264 -1.560 -6.531 1.00 95.25 217 LEU A O 1
ATOM 1552 N N . ARG A 1 218 ? 3.461 -1.901 -6.258 1.00 92.88 218 ARG A N 1
ATOM 1553 C CA . ARG A 1 218 ? 3.829 -1.121 -7.426 1.00 92.88 218 ARG A CA 1
ATOM 1554 C C . ARG A 1 218 ? 3.298 -1.745 -8.712 1.00 92.88 218 ARG A C 1
ATOM 1556 O O . ARG A 1 218 ? 2.665 -1.058 -9.496 1.00 92.88 218 ARG A O 1
ATOM 1563 N N . PHE A 1 219 ? 3.423 -3.055 -8.893 1.00 91.44 219 PHE A N 1
ATOM 1564 C CA . PHE A 1 219 ? 2.847 -3.761 -10.038 1.00 91.44 219 PHE A CA 1
ATOM 1565 C C . PHE A 1 219 ? 1.320 -3.595 -10.127 1.00 91.44 219 PHE A C 1
ATOM 1567 O O . PHE A 1 219 ? 0.764 -3.461 -11.217 1.00 91.44 219 PHE A O 1
ATOM 1574 N N . LEU A 1 220 ? 0.626 -3.553 -8.990 1.00 92.19 220 LEU A N 1
ATOM 1575 C CA . LEU A 1 220 ? -0.822 -3.374 -8.915 1.00 92.19 220 LEU A CA 1
ATOM 1576 C C . LEU A 1 220 ? -1.268 -1.922 -9.199 1.00 92.19 220 LEU A C 1
ATOM 1578 O O . LEU A 1 220 ? -2.266 -1.703 -9.890 1.00 92.19 220 LEU A O 1
ATOM 1582 N N . PHE A 1 221 ? -0.546 -0.926 -8.688 1.00 92.88 221 PHE A N 1
ATOM 1583 C CA . PHE A 1 221 ? -0.936 0.487 -8.767 1.00 92.88 221 PHE A CA 1
ATOM 1584 C C . PHE A 1 221 ? -0.314 1.247 -9.941 1.00 92.88 221 PHE A C 1
ATOM 1586 O O . PHE A 1 221 ? -0.889 2.240 -10.387 1.00 92.88 221 PHE A O 1
ATOM 1593 N N . ASP A 1 222 ? 0.832 0.802 -10.452 1.00 90.81 222 ASP A N 1
ATOM 1594 C CA . ASP A 1 222 ? 1.580 1.511 -11.483 1.00 90.81 222 ASP A CA 1
ATOM 1595 C C . ASP A 1 222 ? 0.970 1.278 -12.863 1.00 90.81 222 ASP A C 1
ATOM 1597 O O . ASP A 1 222 ? 1.021 0.190 -13.448 1.00 90.81 222 ASP A O 1
ATOM 1601 N N . ARG A 1 223 ? 0.342 2.335 -13.371 1.00 87.81 223 ARG A N 1
ATOM 1602 C CA . ARG A 1 223 ? -0.154 2.453 -14.735 1.00 87.81 223 ARG A CA 1
ATOM 1603 C C . ARG A 1 223 ? 0.500 3.645 -15.410 1.00 87.81 223 ARG A C 1
ATOM 1605 O O . ARG A 1 223 ? -0.117 4.246 -16.277 1.00 87.81 223 ARG A O 1
ATOM 1612 N N . ASN A 1 224 ? 1.740 3.992 -15.088 1.00 88.12 224 ASN A N 1
ATOM 1613 C CA . ASN A 1 224 ? 2.470 5.059 -15.763 1.00 88.12 224 ASN A CA 1
ATOM 1614 C C . ASN A 1 224 ? 3.051 4.568 -17.107 1.00 88.12 224 ASN A C 1
ATOM 1616 O O . ASN A 1 224 ? 3.366 3.386 -17.265 1.00 88.12 224 ASN A O 1
ATOM 1620 N N . THR A 1 225 ? 3.117 5.424 -18.133 1.00 85.50 225 THR A N 1
ATOM 1621 C CA . THR A 1 225 ? 3.736 5.080 -19.433 1.00 85.50 225 THR A CA 1
ATOM 1622 C C . THR A 1 225 ? 5.259 5.095 -19.360 1.00 85.50 225 THR A C 1
ATOM 1624 O O . THR A 1 225 ? 5.920 4.325 -20.057 1.00 85.50 225 THR A O 1
ATOM 1627 N N . SER A 1 226 ? 5.814 5.930 -18.486 1.00 86.69 226 SER A N 1
ATOM 1628 C CA . SER A 1 226 ? 7.259 6.083 -18.310 1.00 86.69 226 SER A CA 1
ATOM 1629 C C . SER A 1 226 ? 7.885 4.927 -17.526 1.00 86.69 226 SER A C 1
ATOM 1631 O O . SER A 1 226 ? 9.102 4.851 -17.410 1.00 86.69 226 SER A O 1
ATOM 1633 N N . HIS A 1 227 ? 7.066 4.039 -16.953 1.00 88.12 227 HIS A N 1
ATOM 1634 C CA . HIS A 1 227 ? 7.497 2.916 -16.113 1.00 88.12 227 HIS A CA 1
ATOM 1635 C C . HIS A 1 227 ? 7.249 1.550 -16.781 1.00 88.12 227 HIS A C 1
ATOM 1637 O O . HIS A 1 227 ? 7.455 0.501 -16.170 1.00 88.12 227 HIS A O 1
ATOM 1643 N N . ILE A 1 228 ? 6.785 1.537 -18.037 1.00 85.44 228 ILE A N 1
ATOM 1644 C CA . ILE A 1 228 ? 6.368 0.323 -18.756 1.00 85.44 228 ILE A CA 1
ATOM 1645 C C . ILE A 1 228 ? 7.497 -0.702 -18.830 1.00 85.44 228 ILE A C 1
ATOM 1647 O O . ILE A 1 228 ? 7.249 -1.889 -18.614 1.00 85.44 228 ILE A O 1
ATOM 1651 N N . ALA A 1 229 ? 8.716 -0.260 -19.141 1.00 84.50 229 ALA A N 1
ATOM 1652 C CA . ALA A 1 229 ? 9.863 -1.145 -19.285 1.00 84.50 229 ALA A CA 1
ATOM 1653 C C . ALA A 1 229 ? 10.152 -1.907 -17.985 1.00 84.50 229 ALA A C 1
ATOM 1655 O O . ALA A 1 229 ? 10.341 -3.122 -18.013 1.00 84.50 229 ALA A O 1
ATOM 1656 N N . ASP A 1 230 ? 10.102 -1.216 -16.847 1.00 86.19 230 ASP A N 1
ATOM 1657 C CA . ASP A 1 230 ? 10.332 -1.822 -15.539 1.00 86.19 230 ASP A CA 1
ATOM 1658 C C . ASP A 1 230 ? 9.187 -2.765 -15.132 1.00 86.19 230 ASP A C 1
ATOM 1660 O O . ASP A 1 230 ? 9.426 -3.897 -14.705 1.00 86.19 230 ASP A O 1
ATOM 1664 N N . ILE A 1 231 ? 7.931 -2.348 -15.315 1.00 83.75 231 ILE A N 1
ATOM 1665 C CA . ILE A 1 231 ? 6.759 -3.143 -14.925 1.00 83.75 231 ILE A CA 1
ATOM 1666 C C . ILE A 1 231 ? 6.619 -4.407 -15.785 1.00 83.75 231 ILE A C 1
ATOM 1668 O O . ILE A 1 231 ? 6.412 -5.495 -15.244 1.00 83.75 231 ILE A O 1
ATOM 1672 N N . LEU A 1 232 ? 6.760 -4.302 -17.111 1.00 80.31 232 LEU A N 1
ATOM 1673 C CA . LEU A 1 232 ? 6.628 -5.449 -18.020 1.00 80.31 232 LEU A CA 1
ATOM 1674 C C . LEU A 1 232 ? 7.881 -6.327 -18.073 1.00 80.31 232 LEU A C 1
ATOM 1676 O O . LEU A 1 232 ? 7.756 -7.535 -18.308 1.00 80.31 232 LEU A O 1
ATOM 1680 N N . GLY A 1 233 ? 9.061 -5.732 -17.884 1.00 77.12 233 GLY A N 1
ATOM 1681 C CA . GLY A 1 233 ? 10.342 -6.434 -17.878 1.00 77.12 233 GLY A CA 1
ATOM 1682 C C . GLY A 1 233 ? 10.573 -7.220 -16.590 1.00 77.12 233 GLY A C 1
ATOM 1683 O O . GLY A 1 233 ? 10.985 -8.375 -16.652 1.00 77.12 233 GLY A O 1
ATOM 1684 N N . GLY A 1 234 ? 10.266 -6.626 -15.431 1.00 78.19 234 GLY A N 1
ATOM 1685 C CA . GLY A 1 234 ? 10.475 -7.261 -14.127 1.00 78.19 234 GLY A CA 1
ATOM 1686 C C . GLY A 1 234 ? 9.290 -8.091 -13.624 1.00 78.19 234 GLY A C 1
ATOM 1687 O O . GLY A 1 234 ? 9.496 -9.083 -12.927 1.00 78.19 234 GLY A O 1
ATOM 1688 N N . GLY A 1 235 ? 8.054 -7.712 -13.971 1.00 85.00 235 GLY A N 1
ATOM 1689 C CA . GLY A 1 235 ? 6.840 -8.376 -13.477 1.00 85.00 235 GLY A CA 1
ATOM 1690 C C . GLY A 1 235 ? 6.710 -8.360 -11.948 1.00 85.00 235 GLY A C 1
ATOM 1691 O O . GLY A 1 235 ? 7.412 -7.607 -11.258 1.00 85.00 235 GLY A O 1
ATOM 1692 N N . TYR A 1 236 ? 5.811 -9.194 -11.420 1.00 91.62 236 TYR A N 1
ATOM 1693 C CA . TYR A 1 236 ? 5.704 -9.471 -9.986 1.00 91.62 236 TYR A CA 1
ATOM 1694 C C . TYR A 1 236 ? 5.790 -10.971 -9.710 1.00 91.62 236 TYR A C 1
ATOM 1696 O O . TYR A 1 236 ? 4.929 -11.740 -10.137 1.00 91.62 236 TYR A O 1
ATOM 1704 N N . LYS A 1 237 ? 6.826 -11.363 -8.962 1.00 94.38 237 LYS A N 1
ATOM 1705 C CA . LYS A 1 237 ? 7.093 -12.741 -8.544 1.00 94.38 237 LYS A CA 1
ATOM 1706 C C . LYS A 1 237 ? 7.362 -12.763 -7.038 1.00 94.38 237 LYS A C 1
ATOM 1708 O O . LYS A 1 237 ? 8.508 -12.544 -6.643 1.00 94.38 237 LYS A O 1
ATOM 1713 N N . PRO A 1 238 ? 6.329 -12.925 -6.189 1.00 95.25 238 PRO A N 1
ATOM 1714 C CA . PRO A 1 238 ? 6.511 -12.882 -4.746 1.00 95.25 238 PRO A CA 1
ATOM 1715 C C . PRO A 1 238 ? 7.468 -13.981 -4.265 1.00 95.25 238 PRO A C 1
ATOM 1717 O O . PRO A 1 238 ? 7.229 -15.160 -4.538 1.00 95.25 238 PRO A O 1
ATOM 1720 N N . PRO A 1 239 ? 8.504 -13.634 -3.482 1.00 96.75 239 PRO A N 1
ATOM 1721 C CA . PRO A 1 239 ? 9.267 -14.610 -2.719 1.00 96.75 239 PRO A CA 1
ATOM 1722 C C . PRO A 1 239 ? 8.356 -15.458 -1.821 1.00 96.75 239 PRO A C 1
ATOM 1724 O O . PRO A 1 239 ? 7.344 -14.981 -1.305 1.00 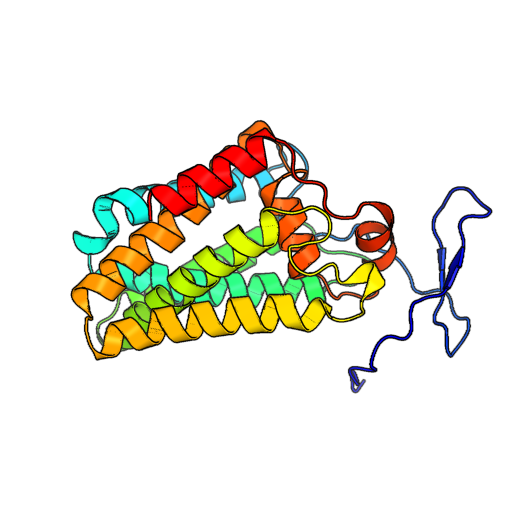96.75 239 PRO A O 1
ATOM 1727 N N . VAL A 1 240 ? 8.747 -16.707 -1.551 1.00 97.00 240 VAL A N 1
ATOM 1728 C CA . VAL A 1 240 ? 7.980 -17.604 -0.662 1.00 97.00 240 VAL A CA 1
ATOM 1729 C C . VAL A 1 240 ? 7.770 -16.976 0.723 1.00 97.00 240 VAL A C 1
ATOM 1731 O O . VAL A 1 240 ? 6.686 -17.085 1.292 1.00 97.00 240 VAL A O 1
ATOM 1734 N N . SER A 1 241 ? 8.771 -16.258 1.240 1.00 97.69 241 SER A N 1
ATOM 1735 C CA . SER A 1 241 ? 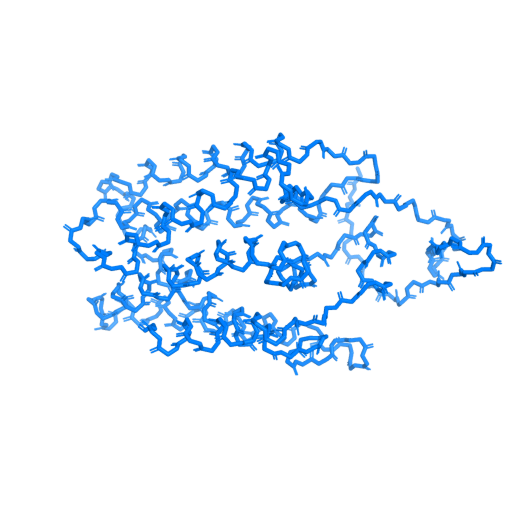8.679 -15.493 2.490 1.00 97.69 241 SER A CA 1
ATOM 1736 C C . SER A 1 241 ? 7.564 -14.441 2.444 1.00 97.69 241 SER A C 1
ATOM 1738 O O . SER A 1 241 ? 6.781 -14.352 3.387 1.00 97.69 241 SER A O 1
ATOM 1740 N N . THR A 1 242 ? 7.432 -13.702 1.338 1.00 97.69 242 THR A N 1
ATOM 1741 C CA . THR A 1 242 ? 6.347 -12.736 1.113 1.00 97.69 242 THR A CA 1
ATOM 1742 C C . THR A 1 242 ? 4.982 -13.420 1.123 1.00 97.69 242 THR A C 1
ATOM 1744 O O . THR A 1 242 ? 4.062 -12.935 1.779 1.00 97.69 242 THR A O 1
ATOM 1747 N N . ILE A 1 243 ? 4.839 -14.573 0.458 1.00 97.50 243 ILE A N 1
ATOM 1748 C CA . ILE A 1 243 ? 3.581 -15.342 0.444 1.00 97.50 243 ILE A CA 1
ATOM 1749 C C . ILE A 1 243 ? 3.196 -15.762 1.865 1.00 97.50 243 ILE A C 1
ATOM 1751 O O . ILE A 1 243 ? 2.065 -15.529 2.291 1.00 97.50 243 ILE A O 1
ATOM 1755 N N . VAL A 1 244 ? 4.141 -16.328 2.621 1.00 97.69 244 VAL A N 1
ATOM 1756 C CA . VAL A 1 244 ? 3.919 -16.732 4.017 1.00 97.69 244 VAL A CA 1
ATOM 1757 C C . VAL A 1 244 ? 3.502 -15.533 4.870 1.00 97.69 244 VAL A C 1
ATOM 1759 O O . VAL A 1 244 ? 2.508 -15.625 5.590 1.00 97.69 244 VAL A O 1
ATOM 1762 N N . LEU A 1 245 ? 4.195 -14.394 4.756 1.00 97.44 245 LEU A N 1
ATOM 1763 C CA . LEU A 1 245 ? 3.845 -13.168 5.481 1.00 97.44 245 LEU A CA 1
ATOM 1764 C C . LEU A 1 245 ? 2.433 -12.678 5.142 1.00 97.44 245 LEU A C 1
ATOM 1766 O O . LEU A 1 245 ? 1.673 -12.328 6.047 1.00 97.44 245 LEU A O 1
ATOM 1770 N N . MET A 1 246 ? 2.044 -12.697 3.866 1.00 97.12 246 MET A N 1
ATOM 1771 C CA . MET A 1 246 ? 0.707 -12.280 3.442 1.00 97.12 246 MET A CA 1
ATOM 1772 C C . MET A 1 246 ? -0.380 -13.203 3.994 1.00 97.12 246 MET A C 1
ATOM 1774 O O . MET A 1 246 ? -1.349 -12.700 4.566 1.00 97.12 246 MET A O 1
ATOM 1778 N N . VAL A 1 247 ? -0.202 -14.526 3.904 1.00 97.69 247 VAL A N 1
ATOM 1779 C CA . VAL A 1 247 ? -1.150 -15.511 4.455 1.00 97.69 247 VAL A CA 1
ATOM 1780 C C . VAL A 1 247 ? -1.283 -15.355 5.968 1.00 97.69 247 VAL A C 1
ATOM 1782 O O . VAL A 1 247 ? -2.399 -15.252 6.472 1.00 97.69 247 VAL A O 1
ATOM 1785 N N . VAL A 1 248 ? -0.168 -15.265 6.698 1.00 97.75 248 VAL A N 1
ATOM 1786 C CA . VAL A 1 248 ? -0.188 -15.070 8.157 1.00 97.75 248 VAL A CA 1
ATOM 1787 C C . VAL A 1 248 ? -0.885 -13.759 8.517 1.00 97.75 248 VAL A C 1
ATOM 1789 O O . VAL A 1 248 ? -1.737 -13.748 9.401 1.00 97.75 248 VAL A O 1
ATOM 1792 N N . SER A 1 249 ? -0.601 -12.665 7.806 1.00 97.31 249 SER A N 1
ATOM 1793 C CA . SER A 1 249 ? -1.261 -11.380 8.066 1.00 97.31 249 SER A CA 1
ATOM 1794 C C . SER A 1 249 ? -2.779 -11.438 7.847 1.00 97.31 249 SER A C 1
ATOM 1796 O O . SER A 1 249 ? -3.523 -10.796 8.585 1.00 97.31 249 SER A O 1
ATOM 1798 N N . LEU A 1 250 ? -3.248 -12.203 6.852 1.00 96.81 250 LEU A N 1
ATOM 1799 C CA . LEU A 1 250 ? -4.675 -12.403 6.583 1.00 96.81 250 LEU A CA 1
ATOM 1800 C C . LEU A 1 250 ? -5.341 -13.223 7.689 1.00 96.81 250 LEU A C 1
ATOM 1802 O O . LEU A 1 250 ? -6.429 -12.870 8.121 1.00 96.81 250 LEU A O 1
ATOM 1806 N N . VAL A 1 251 ? -4.682 -14.278 8.174 1.00 96.94 251 VAL A N 1
ATOM 1807 C CA . VAL A 1 251 ? -5.196 -15.116 9.274 1.00 96.94 251 VAL A CA 1
ATOM 1808 C C . VAL A 1 251 ? -5.271 -14.343 10.596 1.00 96.94 251 VAL A C 1
ATOM 1810 O O . VAL A 1 251 ? -6.138 -14.623 11.417 1.00 96.94 251 VAL A O 1
ATOM 1813 N N . LEU A 1 252 ? -4.379 -13.372 10.809 1.00 95.00 252 LEU A N 1
ATOM 1814 C CA . LEU A 1 252 ? -4.351 -12.526 12.009 1.00 95.00 252 LEU A CA 1
ATOM 1815 C C . LEU A 1 252 ? -5.343 -11.345 11.980 1.00 95.00 252 LEU A C 1
ATOM 1817 O O . LEU A 1 252 ? -5.410 -10.607 12.963 1.00 95.00 252 LEU A O 1
ATOM 1821 N N . THR A 1 253 ? -6.048 -11.126 10.865 1.00 90.94 253 THR A N 1
ATOM 1822 C CA . THR A 1 253 ? -7.051 -10.056 10.697 1.00 90.94 253 THR A CA 1
ATOM 1823 C C . THR A 1 253 ? -8.374 -10.424 11.365 1.00 90.94 253 THR A C 1
ATOM 1825 O O . THR A 1 253 ? -8.948 -9.539 12.040 1.00 90.94 253 THR A O 1
#

pLDDT: mean 90.1, std 12.52, range [28.55, 98.5]

Foldseek 3Di:
DDPDPDDDDDWDWDCPPVDTWTARPPPRDTAAAAPLDLLCDFQPPPSVVLLLCVLQVLQQCLQPPLPVQLLSQLLQLQLVLQLVVLSLVCSAPAGRHGDHSPVSSVVSNVSSNVRSVQRNDPVSVVVSLLSLLLLLQLLLLLLQQQLDFCGPPNCVPPVVLCVSVVSSNVSSVVSNVCCVVPVVVSSNSSSLRNSLSSNLVSVCCNVVNCQASVVSVSLSSRPYSNHCCVCVVVGHDHDPSNSVSSVVSSVSD

Sequence (253 aa):
PHVTLEPRRAPILNNVTGELKVFDPNTGALIPQGPATDGGGVGSSPAALVWIAFSIVVGAPLALAGLRGWRLTTATGTGLALAVCIWAGFINSVSDTGIADLTLTLIVLACFLLGGVIGAFNFGRVAGITCLGISGGVSAGIRIMLLREDLLIPGRESGMFIANWILIAALGVGGGAVLIWWQRTGIVVGCASAGTFLTALGIDLIINQQSGMSRGLRFLFDRNTSHIADILGGGYKPPVSTIVLMVVSLVLT

Radius of gyration: 18.5 Å; chains: 1; bounding box: 45×37×56 Å